Protein AF-A0A8X6G7E6-F1 (afdb_monomer_lite)

Secondary structure (DSSP, 8-state):
-HHHHHHHHHHHHHHHHHHHHTTTSS---------------PPP------S------HHHHHHHHHHHHHHHHSPPTTTSS-HHHHHHSS----HHHHHHHHHTTSS----S----HHHHHHHHHHHHHHHHHHHHHHHHHHHHHHHHHHHHH-------TT-EEEEEEE-SSSTT-EEEEEEEEEEEEEETTEEEEE-TTS-EEEEEGGGEEE-----S--PPPPTT---S-S--PPPP-----------

Organism: Trichonephila clavata (NCBI:txid2740835)

Foldseek 3Di:
DVVVVVVVVVVVVVVVVVVVVVVVVPPDDDDDDDDDDDDPDDDPDDDDDDPDDPPPDPVNVVVVVVVVVVQQQDQDQQQSDGVVCLVFLDHDDDPVNVVVCVVVVVDDDCPDDDDDPVVVVVNRVVSNVVSVVSRVVSNVVVVVVVVVVVVVPDFDDDDDFFFFKWFWDAPDPDPVRIDTDDRWGFHADPDPQWTWIAGPVRDIDIDGVVRIDGDDDDDPDDDDDDPVDPPPPDDDDDPDPPPPPSPRPDD

Sequence (251 aa):
MLVCQTAYEALLESIQLCSVNARQVIDVGVEMDEVRDSTICEVPTREESSYSDIEVSTDAVNIDNEVRSNLSKIPHTLTGVSPYQLVYGRLPSGPMTMLKEFWKGEREIPTGAARSVEEYLKQLLKKLQDAHEIASENSAKNQERMTSHYNLRSRGKSFSIGDEVLILMPSSTHKLLNTWIGPAKVVNLTRPHSFLVQMEDGNTRELHVNKLRPYISRVDHVGIIFDQDTDFGELHYAPQIRKINLTLTSS

pLDDT: mean 72.6, std 22.14, range [24.25, 97.0]

Radius of gyration: 32.19 Å; chains: 1; bounding box: 90×50×87 Å

Structure (mmCIF, N/CA/C/O backbone):
data_AF-A0A8X6G7E6-F1
#
_entry.id   AF-A0A8X6G7E6-F1
#
loop_
_atom_site.group_PDB
_atom_site.id
_atom_site.type_symbol
_atom_site.label_atom_id
_atom_site.label_alt_id
_atom_site.label_comp_id
_atom_site.label_asym_id
_atom_site.label_entity_id
_atom_site.label_seq_id
_atom_site.pdbx_PDB_ins_code
_atom_site.Cartn_x
_atom_site.Cartn_y
_atom_site.Cartn_z
_atom_site.occupancy
_atom_site.B_iso_or_equiv
_atom_site.auth_seq_id
_atom_site.auth_comp_id
_atom_site.auth_asym_id
_atom_site.auth_atom_id
_atom_site.pdbx_PDB_model_num
ATOM 1 N N . MET A 1 1 ? 53.488 -12.492 -5.646 1.00 49.88 1 MET A N 1
ATOM 2 C CA . MET A 1 1 ? 52.499 -13.534 -5.289 1.00 49.88 1 MET A CA 1
ATOM 3 C C . MET A 1 1 ? 52.283 -13.668 -3.781 1.00 49.88 1 MET A C 1
ATOM 5 O O . MET A 1 1 ? 51.128 -13.720 -3.401 1.00 49.88 1 MET A O 1
ATOM 9 N N . LEU A 1 2 ? 53.311 -13.626 -2.916 1.00 47.31 2 LEU A N 1
ATOM 10 C CA . LEU A 1 2 ? 53.105 -13.760 -1.456 1.00 47.31 2 LEU A CA 1
ATOM 11 C C . LEU A 1 2 ? 52.347 -12.597 -0.774 1.00 47.31 2 LEU A C 1
ATOM 13 O O . LEU A 1 2 ? 51.670 -12.825 0.219 1.00 47.31 2 LEU A O 1
ATOM 17 N N . VAL A 1 3 ? 52.394 -11.373 -1.313 1.00 45.47 3 VAL A N 1
ATOM 18 C CA . VAL A 1 3 ? 51.748 -10.189 -0.693 1.00 45.47 3 VAL A CA 1
ATOM 19 C C . VAL A 1 3 ? 50.211 -10.216 -0.798 1.00 45.47 3 VAL A C 1
ATOM 21 O O . VAL A 1 3 ? 49.522 -9.619 0.019 1.00 45.47 3 VAL A O 1
ATOM 24 N N . CYS A 1 4 ? 49.648 -10.938 -1.775 1.00 45.84 4 CYS A N 1
ATOM 25 C CA . CYS A 1 4 ? 48.191 -11.093 -1.894 1.00 45.84 4 CYS A CA 1
ATOM 26 C C . CYS A 1 4 ? 47.628 -12.159 -0.949 1.00 45.84 4 CYS A C 1
ATOM 28 O O . CYS A 1 4 ? 46.447 -12.114 -0.622 1.00 45.84 4 CYS A O 1
ATOM 30 N N . GLN A 1 5 ? 48.456 -13.111 -0.520 1.00 49.44 5 GLN A N 1
ATOM 31 C CA . GLN A 1 5 ? 48.011 -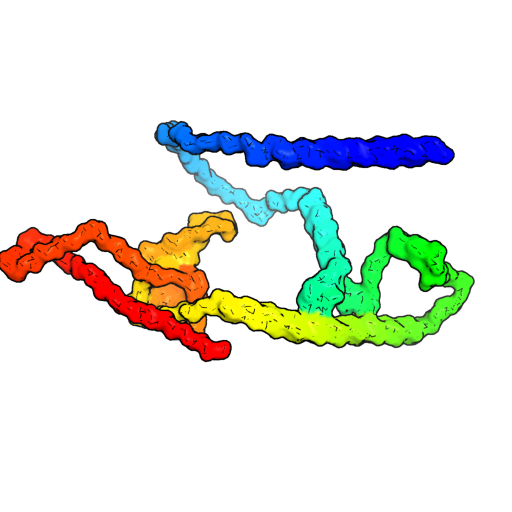14.232 0.303 1.00 49.44 5 GLN A CA 1
ATOM 32 C C . GLN A 1 5 ? 47.891 -13.812 1.774 1.00 49.44 5 GLN A C 1
ATOM 34 O O . GLN A 1 5 ? 46.874 -14.080 2.405 1.00 49.44 5 GLN A O 1
ATOM 39 N N . THR A 1 6 ? 48.836 -13.001 2.258 1.00 53.75 6 THR A N 1
ATOM 40 C CA . THR A 1 6 ? 48.782 -12.393 3.598 1.00 53.75 6 THR A CA 1
ATOM 41 C C . THR A 1 6 ? 47.620 -11.409 3.759 1.00 53.75 6 THR A C 1
ATOM 43 O O . THR A 1 6 ? 47.006 -11.344 4.821 1.00 53.75 6 THR A O 1
ATOM 46 N N . ALA A 1 7 ? 47.264 -10.673 2.700 1.00 53.09 7 ALA A N 1
ATOM 47 C CA . ALA A 1 7 ? 46.123 -9.756 2.719 1.00 53.09 7 ALA A CA 1
ATOM 48 C C . ALA A 1 7 ? 44.769 -10.487 2.797 1.00 53.09 7 ALA A C 1
ATOM 50 O O . ALA A 1 7 ? 43.830 -9.973 3.399 1.00 53.09 7 ALA A O 1
ATOM 51 N N . TYR A 1 8 ? 44.668 -11.683 2.209 1.00 65.81 8 TYR A N 1
ATOM 52 C CA . TYR A 1 8 ? 43.454 -12.500 2.253 1.00 65.81 8 TYR A CA 1
ATOM 53 C C . TYR A 1 8 ? 43.275 -13.193 3.614 1.00 65.81 8 TYR A C 1
ATOM 55 O O . TYR A 1 8 ? 42.166 -13.228 4.145 1.00 65.81 8 TYR A O 1
ATOM 63 N N . GLU A 1 9 ? 44.366 -13.671 4.217 1.00 63.84 9 GLU A N 1
ATOM 64 C CA . GLU A 1 9 ? 44.348 -14.294 5.549 1.00 63.84 9 GLU A CA 1
ATOM 65 C C . GLU A 1 9 ? 43.998 -13.282 6.656 1.00 63.84 9 GLU A C 1
ATOM 67 O O . GLU A 1 9 ? 43.144 -13.570 7.494 1.00 63.84 9 GLU A O 1
ATOM 72 N N . ALA A 1 10 ? 44.521 -12.050 6.589 1.00 58.75 10 ALA A N 1
ATOM 73 C CA . ALA A 1 10 ? 44.160 -10.977 7.525 1.00 58.75 10 ALA A CA 1
ATOM 74 C C . ALA A 1 10 ? 42.674 -10.564 7.430 1.00 58.75 10 ALA A C 1
ATOM 76 O O . ALA A 1 10 ? 42.041 -10.214 8.430 1.00 58.75 10 ALA A O 1
ATOM 77 N N . LEU A 1 11 ? 42.092 -10.631 6.228 1.00 61.31 11 LEU A N 1
ATOM 78 C CA . LEU A 1 11 ? 40.673 -10.347 6.004 1.00 61.31 11 LEU A CA 1
ATOM 79 C C . LEU A 1 11 ? 39.784 -11.437 6.621 1.00 61.31 11 LEU A C 1
ATOM 81 O O . LEU A 1 11 ? 38.768 -11.119 7.237 1.00 61.31 11 LEU A O 1
ATOM 85 N N . LEU A 1 12 ? 40.190 -12.706 6.533 1.00 65.31 12 LEU A N 1
ATOM 86 C CA . LEU A 1 12 ? 39.464 -13.829 7.131 1.00 65.31 12 LEU A CA 1
ATOM 87 C C . LEU A 1 12 ? 39.496 -13.816 8.668 1.00 65.31 12 LEU A C 1
ATOM 89 O O . LEU A 1 12 ? 38.455 -14.044 9.288 1.00 65.31 12 LEU A O 1
ATOM 93 N N . GLU A 1 13 ? 40.628 -13.467 9.285 1.00 58.31 13 GLU A N 1
ATOM 94 C CA . GLU A 1 13 ? 40.718 -13.339 10.749 1.00 58.31 13 GLU A CA 1
ATOM 95 C C . GLU A 1 13 ? 39.837 -12.195 11.283 1.00 58.31 13 GLU A C 1
ATOM 97 O O . GLU A 1 13 ? 39.142 -12.358 12.291 1.00 58.31 13 GLU A O 1
ATOM 102 N N . SER A 1 14 ? 39.764 -11.067 10.564 1.00 53.53 14 SER A N 1
ATOM 103 C CA . SER A 1 14 ? 38.904 -9.933 10.946 1.00 53.53 14 SER A CA 1
ATOM 104 C C . SER A 1 14 ? 37.404 -10.272 10.917 1.00 53.53 14 SER A C 1
ATOM 106 O O . SER A 1 14 ? 36.636 -9.816 11.769 1.00 53.53 14 SER A O 1
ATOM 108 N N . ILE A 1 15 ? 36.986 -11.138 9.986 1.00 56.62 15 ILE A N 1
ATOM 109 C CA . ILE A 1 15 ? 35.596 -11.592 9.853 1.00 56.62 15 ILE A CA 1
ATOM 110 C C . ILE A 1 15 ? 35.237 -12.579 10.976 1.00 56.62 15 ILE A C 1
ATOM 112 O O . ILE A 1 15 ? 34.128 -12.517 11.516 1.00 56.62 15 ILE A O 1
ATOM 116 N N . GLN A 1 16 ? 36.169 -13.443 11.396 1.00 50.41 16 GLN A N 1
ATOM 117 C CA . GLN A 1 16 ? 35.940 -14.350 12.526 1.00 50.41 16 GLN A CA 1
ATOM 118 C C . GLN A 1 16 ? 35.830 -13.606 13.865 1.00 50.41 16 GLN A C 1
ATOM 120 O O . GLN A 1 16 ? 34.902 -13.896 14.624 1.00 50.41 16 GLN A O 1
ATOM 125 N N . LEU A 1 17 ? 36.672 -12.597 14.128 1.00 50.16 17 LEU A N 1
ATOM 126 C CA . LEU A 1 17 ? 36.586 -11.770 15.345 1.00 50.16 17 LEU A CA 1
ATOM 127 C C . LEU A 1 17 ? 35.265 -10.987 15.450 1.00 50.16 17 LEU A C 1
ATOM 129 O O . LEU A 1 17 ? 34.693 -10.881 16.538 1.00 50.16 17 LEU A O 1
ATOM 133 N N . CYS A 1 18 ? 34.725 -10.504 14.326 1.00 42.72 18 CYS A N 1
ATOM 134 C CA . CYS A 1 18 ? 33.424 -9.826 14.300 1.00 42.72 18 CYS A CA 1
ATOM 135 C C . CYS A 1 18 ? 32.253 -10.764 14.656 1.00 42.72 18 CYS A C 1
ATOM 137 O O . CYS A 1 18 ? 31.289 -10.342 15.295 1.00 42.72 18 CYS A O 1
ATOM 139 N N . SER A 1 19 ? 32.342 -12.051 14.298 1.00 42.69 19 SER A N 1
ATOM 140 C CA . SER A 1 19 ? 31.283 -13.034 14.582 1.00 42.69 19 SER A CA 1
ATOM 141 C C . SER A 1 19 ? 31.226 -13.486 16.049 1.00 42.69 19 SER A C 1
ATOM 143 O O . SER A 1 19 ? 30.154 -13.844 16.540 1.00 42.69 19 SER A O 1
ATOM 145 N N . VAL A 1 20 ? 32.358 -13.441 16.764 1.00 47.88 20 VAL A N 1
ATOM 146 C CA . VAL A 1 20 ? 32.450 -13.845 18.177 1.00 47.88 20 VAL A CA 1
ATOM 147 C C . VAL A 1 20 ? 31.916 -12.742 19.099 1.00 47.88 20 VAL A C 1
ATOM 149 O O . VAL A 1 20 ? 31.134 -13.037 20.001 1.00 47.88 20 VAL A O 1
ATOM 152 N N . ASN A 1 21 ? 32.220 -11.469 18.815 1.00 43.78 21 ASN A N 1
ATOM 153 C CA . ASN A 1 21 ? 31.727 -10.335 19.612 1.00 43.78 21 ASN A CA 1
ATOM 154 C C . ASN A 1 21 ? 30.211 -10.112 19.490 1.00 43.78 21 ASN A C 1
ATOM 156 O O . ASN A 1 21 ? 29.569 -9.714 20.460 1.00 43.78 21 ASN A O 1
ATOM 160 N N . ALA A 1 22 ? 29.604 -10.427 18.341 1.00 40.12 22 ALA A N 1
ATOM 161 C CA . ALA A 1 22 ? 28.152 -10.313 18.165 1.00 40.12 22 ALA A CA 1
ATOM 162 C C . ALA A 1 22 ? 27.355 -11.310 19.030 1.00 40.12 22 ALA A C 1
ATOM 164 O O . ALA A 1 22 ? 26.176 -11.092 19.304 1.00 40.12 22 ALA A O 1
ATOM 165 N N . ARG A 1 23 ? 27.992 -12.397 19.488 1.00 33.66 23 ARG A N 1
ATOM 166 C CA . ARG A 1 23 ? 27.358 -13.423 20.327 1.00 33.66 23 ARG A CA 1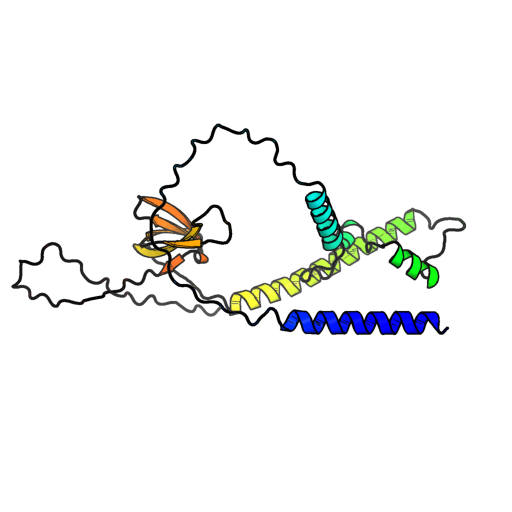
ATOM 167 C C . ARG A 1 23 ? 27.385 -13.093 21.821 1.00 33.66 23 ARG A C 1
ATOM 169 O O . ARG A 1 23 ? 26.616 -13.686 22.566 1.00 33.66 23 ARG A O 1
ATOM 176 N N . GLN A 1 24 ? 28.225 -12.150 22.250 1.00 36.62 24 GLN A N 1
ATOM 177 C CA . GLN A 1 24 ? 28.435 -11.821 23.665 1.00 36.62 24 GLN A CA 1
ATOM 178 C C . GLN A 1 24 ? 27.537 -10.675 24.172 1.00 36.62 24 GLN A C 1
ATOM 180 O O . GLN A 1 24 ? 27.409 -10.484 25.375 1.00 36.62 24 GLN A O 1
ATOM 185 N N . VAL A 1 25 ? 26.870 -9.942 23.272 1.00 36.06 25 VAL A N 1
ATOM 186 C CA . VAL A 1 25 ? 26.027 -8.772 23.611 1.00 36.06 25 VAL A CA 1
ATOM 187 C C . VAL A 1 25 ? 24.561 -9.151 23.893 1.00 36.06 25 VAL A C 1
ATOM 189 O O . VAL A 1 25 ? 23.772 -8.308 24.303 1.00 36.06 25 VAL A O 1
ATOM 192 N N . ILE A 1 26 ? 24.173 -10.419 23.719 1.00 34.28 26 ILE A N 1
ATOM 193 C CA . ILE A 1 26 ? 22.769 -10.853 23.859 1.00 34.28 26 ILE A CA 1
ATOM 194 C C . ILE A 1 26 ? 22.426 -11.337 25.288 1.00 34.28 26 ILE A C 1
ATOM 196 O O . ILE A 1 26 ? 21.253 -11.528 25.583 1.00 34.28 26 ILE A O 1
ATOM 200 N N . ASP A 1 27 ? 23.393 -11.456 26.207 1.00 30.73 27 ASP A N 1
ATOM 201 C CA . ASP A 1 27 ? 23.198 -12.200 27.471 1.00 30.73 27 ASP A CA 1
ATOM 202 C C . ASP A 1 27 ? 23.281 -11.375 28.774 1.00 30.73 27 ASP A C 1
ATOM 204 O O . ASP A 1 27 ? 23.618 -11.903 29.831 1.00 30.73 27 ASP A O 1
ATOM 208 N N . VAL A 1 28 ? 22.944 -10.080 28.747 1.00 33.09 28 VAL A N 1
ATOM 209 C CA . VAL A 1 28 ? 22.791 -9.287 29.985 1.00 33.09 28 VAL A CA 1
ATOM 210 C C . VAL A 1 28 ? 21.356 -8.781 30.104 1.00 33.09 28 VAL A C 1
ATOM 212 O O . VAL A 1 28 ? 21.016 -7.682 29.672 1.00 33.09 28 VAL A O 1
ATOM 215 N N . GLY A 1 29 ? 20.502 -9.622 30.689 1.00 36.00 29 GLY A N 1
ATOM 216 C CA . GLY A 1 29 ? 19.254 -9.188 31.305 1.00 36.00 29 GLY A CA 1
ATOM 217 C C . GLY A 1 29 ? 19.543 -8.525 32.652 1.00 36.00 29 GLY A C 1
ATOM 218 O O . GLY A 1 29 ? 20.274 -9.087 33.464 1.00 36.00 29 GLY A O 1
ATOM 219 N N . VAL A 1 30 ? 18.965 -7.345 32.889 1.00 31.48 30 VAL A N 1
ATOM 220 C CA . VAL A 1 30 ? 18.867 -6.746 34.226 1.00 31.48 30 VAL A CA 1
ATOM 221 C C . VAL A 1 30 ? 17.440 -6.242 34.436 1.00 31.48 30 VAL A C 1
ATOM 223 O O . VAL A 1 30 ? 16.952 -5.369 33.719 1.00 31.48 30 VAL A O 1
ATOM 226 N N . GLU A 1 31 ? 16.801 -6.913 35.393 1.00 26.97 31 GLU A N 1
ATOM 227 C CA . GLU A 1 31 ? 15.664 -6.563 36.247 1.00 26.97 31 GLU A CA 1
ATOM 228 C C . GLU A 1 31 ? 15.234 -5.087 36.294 1.00 26.97 31 GLU A C 1
ATOM 230 O O . GLU A 1 31 ? 16.025 -4.179 36.549 1.00 26.97 31 GLU A O 1
ATOM 235 N N . MET A 1 32 ? 13.922 -4.887 36.129 1.00 31.91 32 MET A N 1
ATOM 236 C CA . MET A 1 32 ? 13.190 -3.755 36.689 1.00 31.91 32 MET A CA 1
ATOM 237 C C . MET A 1 32 ? 13.021 -3.978 38.191 1.00 31.91 32 MET A C 1
ATOM 239 O O . MET A 1 32 ? 12.469 -5.009 38.552 1.00 31.91 32 MET A O 1
ATOM 243 N N . ASP A 1 33 ? 13.391 -3.001 39.017 1.00 24.25 33 ASP A N 1
ATOM 244 C CA . ASP A 1 33 ? 12.618 -2.630 40.207 1.00 24.25 33 ASP A CA 1
ATOM 245 C C . ASP A 1 33 ? 13.029 -1.244 40.742 1.00 24.25 33 ASP A C 1
ATOM 247 O O . ASP A 1 33 ? 14.180 -0.831 40.636 1.00 24.25 33 ASP A O 1
ATOM 251 N N . GLU A 1 34 ? 12.026 -0.544 41.284 1.00 29.06 34 GLU A N 1
ATOM 252 C CA . GLU A 1 34 ? 12.082 0.645 42.153 1.00 29.06 34 GLU A CA 1
ATOM 253 C C . GLU A 1 34 ? 12.831 1.907 41.684 1.00 29.06 34 GLU A C 1
ATOM 255 O O . GLU A 1 34 ? 14.030 2.026 41.873 1.00 29.06 34 GLU A O 1
ATOM 260 N N . VAL A 1 35 ? 12.078 2.951 41.294 1.00 30.00 35 VAL A N 1
ATOM 261 C CA . VAL A 1 35 ? 12.070 4.232 42.039 1.00 30.00 35 VAL A CA 1
ATOM 262 C C . VAL A 1 35 ? 10.687 4.873 41.895 1.00 30.00 35 VAL A C 1
ATOM 264 O O . VAL A 1 35 ? 10.302 5.379 40.839 1.00 30.00 35 VAL A O 1
ATOM 267 N N . ARG A 1 36 ? 9.931 4.849 42.993 1.00 31.20 36 ARG A N 1
ATOM 268 C CA . ARG A 1 36 ? 8.812 5.754 43.243 1.00 31.20 36 ARG A CA 1
ATOM 269 C C . ARG A 1 36 ? 9.371 7.057 43.819 1.00 31.20 36 ARG A C 1
ATOM 271 O O . ARG A 1 36 ? 10.168 7.030 44.747 1.00 31.20 36 ARG A O 1
ATOM 278 N N . ASP A 1 37 ? 8.788 8.139 43.324 1.00 27.33 37 ASP A N 1
ATOM 279 C CA . ASP A 1 37 ? 8.522 9.403 44.007 1.00 27.33 37 ASP A CA 1
ATOM 280 C C . ASP A 1 37 ? 9.516 10.574 43.893 1.00 27.33 37 ASP A C 1
ATOM 282 O O . ASP A 1 37 ? 10.728 10.465 44.052 1.00 27.33 37 ASP A O 1
ATOM 286 N N . SER A 1 38 ? 8.898 11.746 43.721 1.00 31.41 38 SER A N 1
ATOM 287 C CA . SER A 1 38 ? 9.414 13.097 43.951 1.00 31.41 38 SER A CA 1
ATOM 288 C C . SER A 1 38 ? 10.497 13.659 43.017 1.00 31.41 38 SER A C 1
ATOM 290 O O . SER A 1 38 ? 11.661 13.759 43.372 1.00 31.41 38 SER A O 1
ATOM 292 N N . THR A 1 39 ? 10.088 14.233 41.882 1.00 31.30 39 THR A N 1
ATOM 293 C CA . THR A 1 39 ? 10.409 15.649 41.603 1.00 31.30 39 THR A CA 1
ATOM 294 C C . THR A 1 39 ? 9.375 16.218 40.633 1.00 31.30 39 THR A C 1
ATOM 296 O O . THR A 1 39 ? 9.233 15.764 39.500 1.00 31.30 39 THR A O 1
ATOM 299 N N . ILE A 1 40 ? 8.625 17.208 41.107 1.00 34.91 40 ILE A N 1
ATOM 300 C CA . ILE A 1 40 ? 7.816 18.103 40.282 1.00 34.91 40 ILE A CA 1
ATOM 301 C C . ILE A 1 40 ? 8.793 18.844 39.365 1.00 34.91 40 ILE A C 1
ATOM 303 O O . ILE A 1 40 ? 9.544 19.697 39.829 1.00 34.91 40 ILE A O 1
ATOM 307 N N . CYS A 1 41 ? 8.818 18.494 38.081 1.00 25.39 41 CYS A N 1
ATOM 308 C CA . CYS A 1 41 ? 9.486 19.304 37.070 1.00 25.39 41 CYS A CA 1
ATOM 309 C C . CYS A 1 41 ? 8.440 20.240 36.471 1.00 25.39 41 CYS A C 1
ATOM 311 O O . CYS A 1 41 ? 7.564 19.817 35.714 1.00 25.39 41 CYS A O 1
ATOM 313 N N . GLU A 1 42 ? 8.516 21.503 36.874 1.00 26.75 42 GLU A N 1
ATOM 314 C CA . GLU A 1 42 ? 7.761 22.607 36.297 1.00 26.75 42 GLU A CA 1
ATOM 315 C C . GLU A 1 42 ? 7.918 22.614 34.770 1.00 26.75 42 GLU A C 1
ATOM 317 O O . GLU A 1 42 ? 9.019 22.493 34.231 1.00 26.75 42 GLU A O 1
ATOM 322 N N . VAL A 1 43 ? 6.791 22.725 34.068 1.00 28.73 43 VAL A N 1
ATOM 323 C CA . VAL A 1 43 ? 6.746 22.856 32.611 1.00 28.73 43 VAL A CA 1
ATOM 324 C C . VAL A 1 43 ? 7.200 24.277 32.265 1.00 28.73 43 VAL A C 1
ATOM 326 O O . VAL A 1 43 ? 6.497 25.219 32.637 1.00 28.73 43 VAL A O 1
ATOM 329 N N . PRO A 1 44 ? 8.325 24.487 31.556 1.00 28.23 44 PRO A N 1
ATOM 330 C CA . PRO A 1 44 ? 8.667 25.821 31.097 1.00 28.23 44 PRO A CA 1
ATOM 331 C C . PRO A 1 44 ? 7.661 26.228 30.018 1.00 28.23 44 PRO A C 1
ATOM 333 O O . PRO A 1 44 ? 7.459 25.522 29.025 1.00 28.23 44 PRO A O 1
ATOM 336 N N . THR A 1 45 ? 6.996 27.362 30.231 1.00 30.09 45 THR A N 1
ATOM 337 C CA . THR A 1 45 ? 6.106 27.986 29.251 1.00 30.09 45 THR A CA 1
ATOM 338 C C . THR A 1 45 ? 6.891 28.267 27.977 1.00 30.09 45 THR A C 1
ATOM 340 O O . THR A 1 45 ? 7.831 29.058 27.971 1.00 30.09 45 THR A O 1
ATOM 343 N N . ARG A 1 46 ? 6.517 27.560 26.909 1.00 33.62 46 ARG A N 1
ATOM 344 C CA . ARG A 1 46 ? 7.143 27.622 25.591 1.00 33.62 46 ARG A CA 1
ATOM 345 C C . ARG A 1 46 ? 6.836 28.973 24.949 1.00 33.62 46 ARG A C 1
ATOM 347 O O . ARG A 1 46 ? 5.714 29.196 24.505 1.00 33.62 46 ARG A O 1
ATOM 354 N N . GLU A 1 47 ? 7.845 29.838 24.881 1.00 31.91 47 GLU A N 1
ATOM 355 C CA . GLU A 1 47 ? 7.892 30.901 23.879 1.00 31.91 47 GLU A CA 1
ATOM 356 C C . GLU A 1 47 ? 7.736 30.274 22.486 1.00 31.91 47 GLU A C 1
ATOM 358 O O . GLU A 1 47 ? 8.301 29.215 22.182 1.00 31.91 47 GLU A O 1
ATOM 363 N N . GLU A 1 48 ? 6.907 30.905 21.660 1.00 35.66 48 GLU A N 1
ATOM 364 C CA . GLU A 1 48 ? 6.624 30.525 20.281 1.00 35.66 48 GLU A CA 1
ATOM 365 C C . GLU A 1 48 ? 7.905 30.581 19.434 1.00 35.66 48 GLU A C 1
ATOM 367 O O . GLU A 1 48 ? 8.219 31.578 18.792 1.00 35.66 48 GLU A O 1
ATOM 372 N N . SER A 1 49 ? 8.664 29.486 19.417 1.00 31.14 49 SER A N 1
ATOM 373 C CA . SER A 1 49 ? 9.697 29.265 18.409 1.00 31.14 49 SER A CA 1
ATOM 374 C C . SER A 1 49 ? 9.013 28.862 17.103 1.00 31.14 49 SER A C 1
ATOM 376 O O . SER A 1 49 ? 8.371 27.810 17.000 1.00 31.14 49 SER A O 1
ATOM 378 N N . SER A 1 50 ? 9.108 29.775 16.140 1.00 30.05 50 SER A N 1
ATOM 379 C CA . SER A 1 50 ? 8.631 29.680 14.769 1.00 30.05 50 SER A CA 1
ATOM 380 C C . SER A 1 50 ? 9.072 28.391 14.079 1.00 30.05 50 SER A C 1
ATOM 382 O O . SER A 1 50 ? 10.197 27.931 14.225 1.00 30.05 50 SER A O 1
ATOM 384 N N . TYR A 1 51 ? 8.165 27.851 13.271 1.00 36.56 51 TYR A N 1
ATOM 385 C CA . TYR A 1 51 ? 8.277 26.651 12.435 1.00 36.56 51 TYR A CA 1
ATOM 386 C C . TYR A 1 51 ? 9.258 26.801 11.244 1.00 36.56 51 TYR A C 1
ATOM 388 O O . TYR A 1 51 ? 9.014 26.321 10.141 1.00 36.56 51 TYR A O 1
ATOM 396 N N . SER A 1 52 ? 10.378 27.482 11.434 1.00 33.16 52 SER A N 1
ATOM 397 C CA . SER A 1 52 ? 11.484 27.532 10.482 1.00 33.16 52 SER A CA 1
ATOM 398 C C . SER A 1 52 ? 12.739 27.119 11.231 1.00 33.16 52 SER A C 1
ATOM 400 O O . SER A 1 52 ? 12.927 27.545 12.361 1.00 33.16 52 SER A O 1
ATOM 402 N N . ASP A 1 53 ? 13.569 26.296 10.598 1.00 34.00 53 ASP A N 1
ATOM 403 C CA . ASP A 1 53 ? 14.886 25.862 11.088 1.00 34.00 53 ASP A CA 1
ATOM 404 C C . ASP A 1 53 ? 14.881 24.533 11.863 1.00 34.00 53 ASP A C 1
ATOM 406 O O . ASP A 1 53 ? 15.483 24.368 12.920 1.00 34.00 53 ASP A O 1
ATOM 410 N N . ILE A 1 54 ? 14.269 23.510 11.257 1.00 41.94 54 ILE A N 1
ATOM 411 C CA . ILE A 1 54 ? 14.878 22.176 11.316 1.00 41.94 54 ILE A CA 1
ATOM 412 C C . ILE A 1 54 ? 15.967 22.1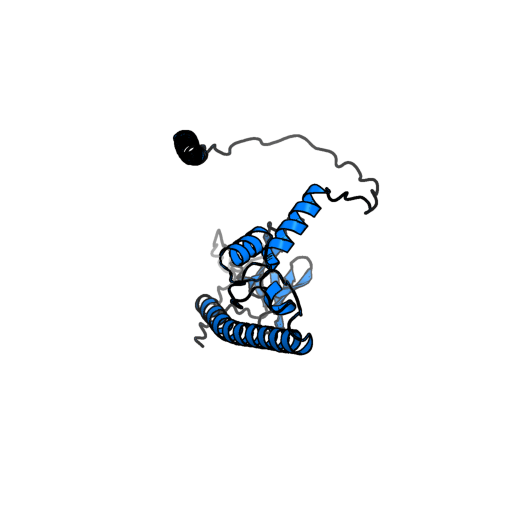84 10.242 1.00 41.94 54 ILE A C 1
ATOM 414 O O . ILE A 1 54 ? 15.686 21.933 9.068 1.00 41.94 54 ILE A O 1
ATOM 418 N N . GLU A 1 55 ? 17.203 22.508 10.621 1.00 41.59 55 GLU A N 1
ATOM 419 C CA . GLU A 1 55 ? 18.369 22.198 9.794 1.00 41.59 55 GLU A CA 1
ATOM 420 C C . GLU A 1 55 ? 18.452 20.670 9.676 1.00 41.59 55 GLU A C 1
ATOM 422 O O . GLU A 1 55 ? 18.984 19.973 10.541 1.00 41.59 55 GLU A O 1
ATOM 427 N N . VAL A 1 56 ? 17.838 20.118 8.626 1.00 48.84 56 VAL A N 1
ATOM 428 C CA . VAL A 1 56 ? 18.012 18.711 8.266 1.00 48.84 56 VAL A CA 1
ATOM 429 C C . VAL A 1 56 ? 19.493 18.551 7.954 1.00 48.84 56 VAL A C 1
ATOM 431 O O . VAL A 1 56 ? 19.976 19.125 6.977 1.00 48.84 56 VAL A O 1
ATOM 434 N N . SER A 1 57 ? 20.220 17.832 8.814 1.00 47.59 57 SER A N 1
ATOM 435 C CA . SER A 1 57 ? 21.663 17.670 8.661 1.00 47.59 57 SER A CA 1
ATOM 436 C C . SER A 1 57 ? 21.981 17.206 7.239 1.00 47.59 57 SER A C 1
ATOM 438 O O . SER A 1 57 ? 21.304 16.340 6.674 1.00 47.59 57 SER A O 1
ATOM 440 N N . THR A 1 58 ? 23.012 17.790 6.633 1.00 58.72 58 THR A N 1
ATOM 441 C CA . THR A 1 58 ? 23.474 17.416 5.287 1.00 58.72 58 THR A CA 1
ATOM 442 C C . THR A 1 58 ? 23.779 15.920 5.179 1.00 58.72 58 THR A C 1
ATOM 444 O O . THR A 1 58 ? 23.651 15.334 4.106 1.00 58.72 58 THR A O 1
ATOM 447 N N . ASP A 1 59 ? 24.108 15.290 6.306 1.00 52.47 59 ASP A N 1
ATOM 448 C CA . ASP A 1 59 ? 24.340 13.854 6.429 1.00 52.47 59 ASP A CA 1
ATOM 449 C C . ASP A 1 59 ? 23.042 13.042 6.315 1.00 52.47 59 ASP A C 1
ATOM 451 O O . ASP A 1 59 ? 23.019 12.038 5.606 1.00 52.47 59 ASP A O 1
ATOM 455 N N . ALA A 1 60 ? 21.938 13.495 6.920 1.00 53.16 60 ALA A N 1
ATOM 456 C CA . ALA A 1 60 ? 20.629 12.858 6.765 1.00 53.16 60 ALA A CA 1
ATOM 457 C C . ALA A 1 60 ? 20.115 12.969 5.320 1.00 53.16 60 ALA A C 1
ATOM 459 O O . ALA A 1 60 ? 19.660 11.979 4.750 1.00 53.16 60 ALA A O 1
ATOM 460 N N . VAL A 1 61 ? 20.289 14.134 4.681 1.00 61.25 61 VAL A N 1
ATOM 461 C CA . VAL A 1 61 ? 19.949 14.325 3.258 1.00 61.25 61 VAL A CA 1
ATOM 462 C C . VAL A 1 61 ? 20.788 13.411 2.355 1.00 61.25 61 VAL A C 1
ATOM 464 O O . VAL A 1 61 ? 20.276 12.859 1.379 1.00 61.25 61 VAL A O 1
ATOM 467 N N . ASN A 1 62 ? 22.071 13.212 2.669 1.00 61.34 62 ASN A N 1
ATOM 468 C CA . ASN A 1 62 ? 22.938 12.300 1.921 1.00 61.34 62 ASN A CA 1
ATOM 469 C C . ASN A 1 62 ? 22.523 10.832 2.080 1.00 61.34 62 ASN A C 1
ATOM 471 O O . ASN A 1 62 ? 22.464 10.119 1.076 1.00 61.34 62 ASN A O 1
ATOM 475 N N . ILE A 1 63 ? 22.171 10.399 3.295 1.00 65.50 63 ILE A N 1
ATOM 476 C CA . ILE A 1 63 ? 21.662 9.044 3.549 1.00 65.50 63 ILE A CA 1
ATOM 477 C C . ILE A 1 63 ? 20.348 8.824 2.789 1.00 65.50 63 ILE A C 1
ATOM 479 O O . ILE A 1 63 ? 20.201 7.818 2.095 1.00 65.50 63 ILE A O 1
ATOM 483 N N . ASP A 1 64 ? 19.419 9.780 2.836 1.00 69.12 64 ASP A N 1
ATOM 484 C CA . ASP A 1 64 ? 18.136 9.680 2.132 1.00 69.12 64 ASP A CA 1
ATOM 485 C C . ASP A 1 64 ? 18.316 9.605 0.608 1.00 69.12 64 ASP A C 1
ATOM 487 O O . ASP A 1 64 ? 17.662 8.804 -0.073 1.00 69.12 64 ASP A O 1
ATOM 491 N N . ASN A 1 65 ? 19.245 10.390 0.055 1.00 70.06 65 ASN A N 1
ATOM 492 C CA . ASN A 1 65 ? 19.582 10.361 -1.368 1.00 70.06 65 ASN A CA 1
ATOM 493 C C . ASN A 1 65 ? 20.222 9.031 -1.788 1.00 70.06 65 ASN A C 1
ATOM 495 O O . ASN A 1 65 ? 19.889 8.492 -2.850 1.00 70.06 65 ASN A O 1
ATOM 499 N N . GLU A 1 66 ? 21.109 8.475 -0.963 1.00 75.06 66 GLU A N 1
ATOM 500 C CA . GLU A 1 66 ? 21.729 7.173 -1.203 1.00 75.06 66 GLU A CA 1
ATOM 501 C C . GLU A 1 66 ? 20.697 6.038 -1.139 1.00 75.06 66 GLU A C 1
ATOM 503 O O . GLU A 1 66 ? 20.603 5.225 -2.065 1.00 75.06 66 GLU A O 1
ATOM 508 N N . VAL A 1 67 ? 19.862 6.018 -0.098 1.00 78.94 67 VAL A N 1
ATOM 509 C CA . VAL A 1 67 ? 18.788 5.031 0.079 1.00 78.94 67 VAL A CA 1
ATOM 510 C C . VAL A 1 67 ? 17.812 5.086 -1.093 1.00 78.94 67 VAL A C 1
ATOM 512 O O . VAL A 1 67 ? 17.500 4.051 -1.688 1.00 78.94 67 VAL A O 1
ATOM 515 N N . ARG A 1 68 ? 17.378 6.285 -1.498 1.00 74.12 68 ARG A N 1
ATOM 516 C CA . ARG A 1 68 ? 16.498 6.478 -2.660 1.00 74.12 68 ARG A CA 1
ATOM 517 C C . ARG A 1 68 ? 17.155 6.000 -3.956 1.00 74.12 68 ARG A C 1
ATOM 519 O O . ARG A 1 68 ? 16.509 5.320 -4.759 1.00 74.12 68 ARG A O 1
ATOM 526 N N . SER A 1 69 ? 18.428 6.339 -4.164 1.00 76.19 69 SER A N 1
ATOM 527 C CA . SER A 1 69 ? 19.205 5.887 -5.323 1.00 76.19 69 SER A CA 1
ATOM 528 C C . SER A 1 69 ? 19.246 4.366 -5.378 1.00 76.19 69 SER A C 1
ATOM 530 O O . SER A 1 69 ? 18.953 3.797 -6.426 1.00 76.19 69 SER A O 1
ATOM 532 N N . ASN A 1 70 ? 19.513 3.695 -4.260 1.00 80.31 70 ASN A N 1
ATOM 533 C CA . ASN A 1 70 ? 19.583 2.239 -4.196 1.00 80.31 70 ASN A CA 1
ATOM 534 C C . ASN A 1 70 ? 18.214 1.571 -4.382 1.00 80.31 70 ASN A C 1
ATOM 536 O O . ASN A 1 70 ? 18.101 0.642 -5.183 1.00 80.31 70 ASN A O 1
ATOM 540 N N . LEU A 1 71 ? 17.158 2.090 -3.749 1.00 84.31 71 LEU A N 1
ATOM 541 C CA . LEU A 1 71 ? 15.800 1.551 -3.871 1.00 84.31 71 LEU A CA 1
ATOM 542 C C . LEU A 1 71 ? 15.302 1.549 -5.324 1.00 84.31 71 LEU A C 1
ATOM 544 O O . LEU A 1 71 ? 14.624 0.617 -5.748 1.00 84.31 71 LEU A O 1
ATOM 548 N N . SER A 1 72 ? 15.688 2.550 -6.120 1.00 84.81 72 SER A N 1
ATOM 549 C CA . SER A 1 72 ? 15.295 2.631 -7.533 1.00 84.81 72 SER A CA 1
ATOM 550 C C . SER A 1 72 ? 15.897 1.528 -8.417 1.00 84.81 72 SER A C 1
ATOM 552 O O . SER A 1 72 ? 15.340 1.217 -9.473 1.00 84.81 7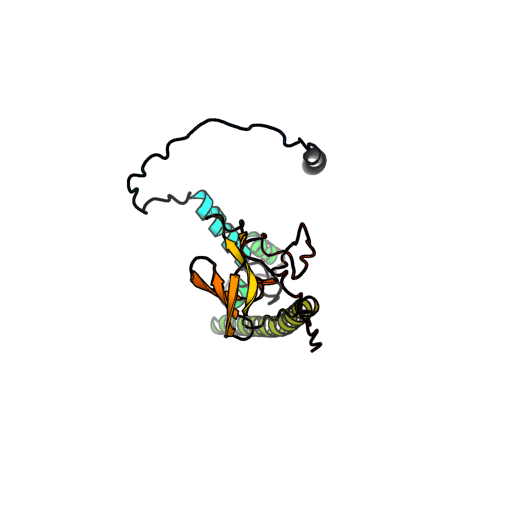2 SER A O 1
ATOM 554 N N . LYS A 1 73 ? 17.024 0.935 -8.002 1.00 85.94 73 LYS A N 1
ATOM 555 C CA . LYS A 1 73 ? 17.793 -0.046 -8.789 1.00 85.94 73 LYS A CA 1
ATOM 556 C C . LYS A 1 73 ? 17.374 -1.484 -8.502 1.00 85.94 73 LYS A C 1
ATOM 558 O O . LYS A 1 73 ? 17.587 -2.355 -9.343 1.00 85.94 73 LYS A O 1
ATOM 563 N N . ILE A 1 74 ? 16.802 -1.731 -7.328 1.00 88.88 74 ILE A N 1
ATOM 564 C CA . ILE A 1 74 ? 16.451 -3.069 -6.851 1.00 88.88 74 ILE A CA 1
ATOM 565 C C . ILE A 1 74 ? 15.101 -3.484 -7.464 1.00 88.88 74 ILE A C 1
ATOM 567 O O . ILE A 1 74 ? 14.159 -2.686 -7.455 1.00 88.88 74 ILE A O 1
ATOM 571 N N . PRO A 1 75 ? 14.972 -4.704 -8.021 1.00 90.69 75 PRO A N 1
ATOM 572 C CA . PRO A 1 75 ? 13.685 -5.202 -8.489 1.00 90.69 75 PRO A CA 1
ATOM 573 C C . PRO A 1 75 ? 12.725 -5.388 -7.312 1.00 90.69 75 PRO A C 1
ATOM 575 O O . PRO A 1 75 ? 13.079 -5.981 -6.293 1.00 90.69 75 PRO A O 1
ATOM 578 N N . HIS A 1 76 ? 11.498 -4.889 -7.454 1.00 91.06 76 HIS A N 1
ATOM 579 C CA . HIS A 1 76 ? 10.474 -5.063 -6.428 1.00 91.06 76 HIS A CA 1
ATOM 580 C C . HIS A 1 76 ? 9.843 -6.457 -6.538 1.00 91.06 76 HIS A C 1
ATOM 582 O O . HIS A 1 76 ? 9.625 -6.960 -7.636 1.00 91.06 76 HIS A O 1
ATOM 588 N N . THR A 1 77 ? 9.507 -7.083 -5.410 1.00 90.62 77 THR A N 1
ATOM 589 C CA . THR A 1 77 ? 8.979 -8.460 -5.368 1.00 90.62 77 THR A CA 1
ATOM 590 C C . THR A 1 77 ? 7.664 -8.630 -6.131 1.00 90.62 77 THR A C 1
ATOM 592 O O . THR A 1 77 ? 7.460 -9.662 -6.761 1.00 90.62 77 THR A O 1
ATOM 595 N N . LEU A 1 78 ? 6.792 -7.614 -6.121 1.00 93.12 78 LEU A N 1
ATOM 596 C CA . LEU A 1 78 ? 5.513 -7.632 -6.846 1.00 93.12 78 LEU A CA 1
ATOM 597 C C . LEU A 1 78 ? 5.707 -7.591 -8.369 1.00 93.12 78 LEU A C 1
ATOM 599 O O . LEU A 1 78 ? 5.095 -8.384 -9.077 1.00 93.12 78 LEU A O 1
ATOM 603 N N . THR A 1 79 ? 6.549 -6.682 -8.865 1.00 92.06 79 THR A N 1
ATOM 604 C CA . THR A 1 79 ? 6.708 -6.412 -10.304 1.00 92.06 79 THR A CA 1
ATOM 605 C C . THR A 1 79 ? 7.795 -7.276 -10.945 1.00 92.06 79 THR A C 1
ATOM 607 O O . THR A 1 79 ? 7.761 -7.520 -12.147 1.00 92.06 79 THR A O 1
ATOM 610 N N . GLY A 1 80 ? 8.791 -7.722 -10.176 1.00 92.25 80 GLY A N 1
ATOM 611 C CA . GLY A 1 80 ? 9.986 -8.411 -10.673 1.00 92.25 80 GLY A CA 1
ATOM 612 C C . GLY A 1 80 ? 10.949 -7.516 -11.467 1.00 92.25 80 GLY A C 1
ATOM 613 O O . GLY A 1 80 ? 11.979 -7.992 -11.934 1.00 92.25 80 GLY A O 1
ATOM 614 N N . VAL A 1 81 ? 10.639 -6.224 -11.607 1.00 92.50 81 VAL A N 1
ATOM 615 C CA . VAL A 1 81 ? 11.395 -5.238 -12.396 1.00 92.50 81 VAL A CA 1
ATOM 616 C C . VAL A 1 81 ? 11.715 -4.037 -11.509 1.00 92.50 81 VAL A C 1
ATOM 618 O O . VAL A 1 81 ? 10.919 -3.674 -10.636 1.00 92.50 81 VAL A O 1
ATOM 621 N N . SER A 1 82 ? 12.887 -3.424 -11.696 1.00 92.75 82 SER A N 1
ATOM 622 C CA . SER A 1 82 ? 13.264 -2.233 -10.931 1.00 92.75 82 SER A CA 1
ATOM 623 C C . SER A 1 82 ? 12.502 -0.992 -11.416 1.00 92.75 82 SER A C 1
ATOM 625 O O . SER A 1 82 ? 12.271 -0.845 -12.622 1.00 92.75 82 SER A O 1
ATOM 627 N N . PRO A 1 83 ? 12.138 -0.056 -10.518 1.00 93.19 83 PRO A N 1
ATOM 628 C CA . PRO A 1 83 ? 11.509 1.204 -10.915 1.00 93.19 83 PRO A CA 1
ATOM 629 C C . PRO A 1 83 ? 12.322 1.971 -11.966 1.00 93.19 83 PRO A C 1
ATOM 631 O O . PRO A 1 83 ? 11.758 2.529 -12.904 1.00 93.19 83 PRO A O 1
ATOM 634 N N . TYR A 1 84 ? 13.655 1.951 -11.860 1.00 91.69 84 TYR A N 1
ATOM 635 C CA . TYR A 1 84 ? 14.539 2.583 -12.839 1.00 91.69 84 TYR A CA 1
ATOM 636 C C . TYR A 1 84 ? 14.387 1.973 -14.240 1.00 91.69 84 TYR A C 1
ATOM 638 O O . TYR A 1 84 ? 14.334 2.698 -15.232 1.00 91.69 84 TYR A O 1
ATOM 646 N N . GLN A 1 85 ? 14.281 0.646 -14.335 1.00 92.06 85 GLN A N 1
ATOM 647 C CA . GLN A 1 85 ? 14.110 -0.038 -15.614 1.00 92.06 85 GLN A CA 1
ATOM 648 C C . GLN A 1 85 ? 12.740 0.236 -16.243 1.00 92.06 85 GLN A C 1
ATOM 650 O O . GLN A 1 85 ? 12.664 0.343 -17.463 1.00 92.06 85 GLN A O 1
ATOM 655 N N . LEU A 1 86 ? 11.688 0.414 -15.440 1.00 93.19 86 LEU A N 1
ATOM 656 C CA . LEU A 1 86 ? 10.366 0.803 -15.944 1.00 93.19 86 LEU A CA 1
ATOM 657 C C . LEU A 1 86 ? 10.360 2.214 -16.545 1.00 93.19 86 LEU A C 1
ATOM 659 O O . LEU A 1 86 ? 9.701 2.446 -17.549 1.00 93.19 86 LEU A O 1
ATOM 663 N N . VAL A 1 87 ? 11.115 3.150 -15.964 1.00 93.25 87 VAL A N 1
ATOM 664 C CA . VAL A 1 87 ? 11.170 4.539 -16.452 1.00 93.25 87 VAL A CA 1
ATOM 665 C C . VAL A 1 87 ? 12.118 4.692 -17.643 1.00 93.25 87 VAL A C 1
ATOM 667 O O . VAL A 1 87 ? 11.811 5.406 -18.594 1.00 93.25 87 VAL A O 1
ATOM 670 N N . TYR A 1 88 ? 13.284 4.043 -17.600 1.00 91.00 88 TYR A N 1
ATOM 671 C CA . TYR A 1 88 ? 14.364 4.278 -18.567 1.00 91.00 88 TYR A CA 1
ATOM 672 C C . TYR A 1 88 ? 14.617 3.116 -19.533 1.00 91.00 88 TYR A C 1
ATOM 674 O O . TYR A 1 88 ? 15.513 3.220 -20.368 1.00 91.00 88 TYR A O 1
ATOM 682 N N . GLY A 1 89 ? 13.909 1.989 -19.408 1.00 88.62 89 GLY A N 1
ATOM 683 C CA . GLY A 1 89 ? 14.054 0.823 -20.292 1.00 88.62 89 GLY A CA 1
ATOM 684 C C . GLY A 1 89 ? 15.423 0.139 -2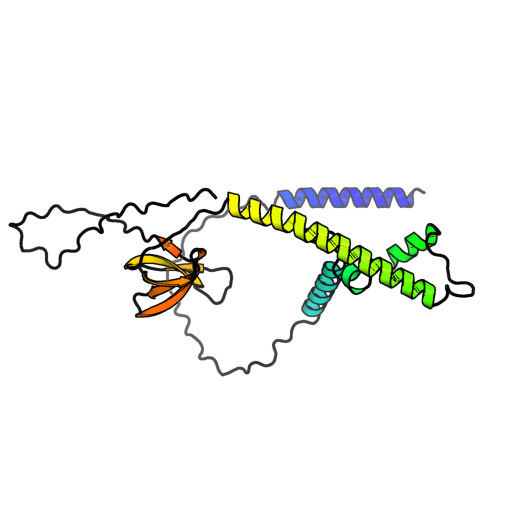0.211 1.00 88.62 89 GLY A C 1
ATOM 685 O O . GLY A 1 89 ? 15.781 -0.668 -21.068 1.00 88.62 89 GLY A O 1
ATOM 686 N N . ARG A 1 90 ? 16.235 0.484 -19.208 1.00 86.94 90 ARG A N 1
ATOM 687 C CA . ARG A 1 90 ? 17.599 -0.016 -19.024 1.00 86.94 90 ARG A CA 1
ATOM 688 C C . ARG A 1 90 ? 17.892 -0.208 -17.550 1.00 86.94 90 ARG A C 1
ATOM 690 O O . ARG A 1 90 ? 17.354 0.507 -16.711 1.00 86.94 90 ARG A O 1
ATOM 697 N N . LEU A 1 91 ? 18.786 -1.138 -17.244 1.00 84.56 91 LEU A N 1
ATOM 698 C CA . LEU A 1 91 ? 19.295 -1.282 -15.890 1.00 84.56 91 LEU A CA 1
ATOM 699 C C . LEU A 1 91 ? 20.279 -0.142 -15.580 1.00 84.56 91 LEU A C 1
ATOM 701 O O . LEU A 1 91 ? 21.032 0.282 -16.463 1.00 84.56 91 LEU A O 1
ATOM 705 N N . PRO A 1 92 ? 20.277 0.371 -14.343 1.00 80.44 92 PRO A N 1
ATOM 706 C CA . PRO A 1 92 ? 21.220 1.391 -13.920 1.00 80.44 92 PRO A CA 1
ATOM 707 C C . PRO A 1 92 ? 22.622 0.773 -13.864 1.00 80.44 92 PRO A C 1
ATOM 709 O O . PRO A 1 92 ? 22.934 -0.006 -12.966 1.00 80.44 92 PRO A O 1
ATOM 712 N N . SER A 1 93 ? 23.472 1.098 -14.838 1.00 79.25 93 SER A N 1
ATOM 713 C CA . SER A 1 93 ? 24.874 0.675 -14.827 1.00 79.25 93 SER A CA 1
ATOM 714 C C . SER A 1 93 ? 25.689 1.592 -13.924 1.00 79.25 93 SER A C 1
ATOM 716 O O . SER A 1 93 ? 25.780 2.793 -14.170 1.00 79.25 93 SER A O 1
ATOM 718 N N . GLY A 1 94 ? 26.314 1.015 -12.900 1.00 82.25 94 GLY A N 1
ATOM 719 C CA . GLY A 1 94 ? 27.395 1.683 -12.185 1.00 82.25 94 GLY A CA 1
ATOM 720 C C . GLY A 1 94 ? 28.701 1.648 -12.991 1.00 82.25 94 GLY A C 1
ATOM 721 O O . GLY A 1 94 ? 28.813 0.869 -13.943 1.00 82.25 94 GLY A O 1
ATOM 722 N N . PRO A 1 95 ? 29.723 2.421 -12.587 1.00 83.19 95 PRO A N 1
ATOM 723 C CA . PRO A 1 95 ? 31.030 2.419 -13.250 1.00 83.19 95 PRO A CA 1
ATOM 724 C C . PRO A 1 95 ? 31.658 1.016 -13.296 1.00 83.19 95 PRO A C 1
ATOM 726 O O . PRO A 1 95 ? 32.202 0.612 -14.319 1.00 83.19 95 PRO A O 1
ATOM 729 N N . MET A 1 96 ? 31.494 0.224 -12.230 1.00 85.44 96 MET A N 1
ATOM 730 C CA . MET A 1 96 ? 31.975 -1.162 -12.168 1.00 85.44 96 MET A CA 1
ATOM 731 C C . MET A 1 96 ? 31.242 -2.086 -13.154 1.00 85.44 96 MET A C 1
ATOM 733 O O . MET A 1 96 ? 31.852 -2.954 -13.774 1.00 85.44 96 MET A O 1
ATOM 737 N N . THR A 1 97 ? 29.929 -1.898 -13.321 1.00 84.00 97 THR A N 1
ATOM 738 C CA . THR A 1 97 ? 29.122 -2.665 -14.281 1.00 84.00 97 THR A CA 1
ATOM 739 C C . THR A 1 97 ? 29.561 -2.360 -15.707 1.00 84.00 97 THR A C 1
ATOM 741 O O . THR A 1 97 ? 29.787 -3.288 -16.475 1.00 84.00 97 THR A O 1
ATOM 744 N N . MET A 1 98 ? 29.772 -1.076 -16.019 1.00 82.00 98 MET A N 1
ATOM 745 C CA . MET A 1 98 ? 30.269 -0.642 -17.326 1.00 82.00 98 MET A CA 1
ATOM 746 C C . MET A 1 98 ? 31.651 -1.217 -17.630 1.00 82.00 98 MET A C 1
ATOM 748 O O . MET A 1 98 ? 31.878 -1.706 -18.733 1.00 82.00 98 MET A O 1
ATOM 752 N N . LEU A 1 99 ? 32.561 -1.195 -16.651 1.00 85.81 99 LEU A N 1
ATOM 753 C CA . LEU A 1 99 ? 33.904 -1.752 -16.802 1.00 85.81 99 LEU A CA 1
ATOM 754 C C . LEU A 1 99 ? 33.865 -3.268 -17.035 1.00 85.81 99 LEU A C 1
ATOM 756 O O . LEU A 1 99 ? 34.572 -3.780 -17.898 1.00 85.81 99 LEU A O 1
ATOM 760 N N . LYS A 1 100 ? 32.989 -3.980 -16.316 1.00 86.81 100 LYS A N 1
ATOM 761 C CA . LYS A 1 100 ? 32.759 -5.417 -16.511 1.00 86.81 100 LYS A CA 1
ATOM 762 C C . LYS A 1 100 ? 32.250 -5.726 -17.920 1.00 86.81 100 LYS A C 1
ATOM 764 O O . LYS A 1 100 ? 32.756 -6.651 -18.545 1.00 86.81 100 LYS A O 1
ATOM 769 N N . GLU A 1 101 ? 31.259 -4.988 -18.410 1.00 84.75 101 GLU A N 1
ATOM 770 C CA . GLU A 1 101 ? 30.717 -5.172 -19.766 1.00 84.75 101 GLU A CA 1
ATOM 771 C C . GLU A 1 101 ? 31.764 -4.845 -20.838 1.00 84.75 101 GLU A C 1
ATOM 773 O O . GLU A 1 101 ? 31.843 -5.534 -21.853 1.00 84.75 101 GLU A O 1
ATOM 778 N N . PHE A 1 102 ? 32.604 -3.838 -20.587 1.00 84.00 102 PHE A N 1
ATOM 779 C CA . PHE A 1 102 ? 33.711 -3.477 -21.464 1.00 84.00 102 PHE A CA 1
ATOM 780 C C . PHE A 1 102 ? 34.779 -4.579 -21.533 1.00 84.00 102 PHE A C 1
ATOM 782 O O . PHE A 1 102 ? 35.133 -5.026 -22.620 1.00 84.00 102 PHE A O 1
ATOM 789 N N . TRP A 1 103 ? 35.245 -5.090 -20.389 1.00 87.44 103 TRP A N 1
ATOM 790 C CA . TRP A 1 103 ? 36.233 -6.180 -20.348 1.00 87.44 103 TRP A CA 1
ATOM 791 C C . TRP A 1 103 ? 35.718 -7.498 -20.921 1.00 87.44 103 TRP A C 1
ATOM 793 O O . TRP A 1 103 ? 36.502 -8.296 -21.425 1.00 87.44 103 TRP A O 1
ATOM 803 N N . LYS A 1 104 ? 34.406 -7.726 -20.866 1.00 86.19 104 LYS A N 1
ATOM 804 C CA . LYS A 1 104 ? 33.762 -8.878 -21.501 1.00 86.19 104 LYS A CA 1
ATOM 805 C C . LYS A 1 104 ? 33.541 -8.715 -23.007 1.00 86.19 104 LYS A C 1
ATOM 807 O O . LYS A 1 104 ? 33.114 -9.672 -23.643 1.00 86.19 104 LYS A O 1
ATOM 812 N N . GLY A 1 105 ? 33.774 -7.526 -23.566 1.00 79.62 105 GLY A N 1
ATOM 813 C CA . GLY A 1 105 ? 33.459 -7.221 -24.963 1.00 79.62 105 GLY A CA 1
ATOM 814 C C . GLY A 1 105 ? 31.956 -7.131 -25.261 1.00 79.62 105 GLY A C 1
ATOM 815 O O . GLY A 1 105 ? 31.567 -7.113 -26.420 1.00 79.62 105 GLY A O 1
ATOM 816 N N . GLU A 1 106 ? 31.097 -7.060 -24.237 1.00 76.00 106 GLU A N 1
ATOM 817 C CA . GLU A 1 106 ? 29.642 -6.879 -24.396 1.00 76.00 106 GLU A CA 1
ATOM 818 C C . GLU A 1 106 ? 29.295 -5.429 -24.791 1.00 76.00 106 GLU A C 1
ATOM 820 O O . GLU A 1 106 ? 28.227 -5.161 -25.347 1.00 76.00 106 GLU A O 1
ATOM 825 N N . ARG A 1 107 ? 30.203 -4.482 -24.516 1.00 67.88 107 ARG A N 1
ATOM 826 C CA . ARG A 1 107 ? 30.136 -3.090 -24.978 1.00 67.88 107 ARG A CA 1
ATOM 827 C C . ARG A 1 107 ? 31.419 -2.707 -25.699 1.00 67.88 107 ARG A C 1
ATOM 829 O O . ARG A 1 107 ? 32.489 -2.700 -25.097 1.00 67.88 107 ARG A O 1
ATOM 836 N N . GLU A 1 108 ? 31.290 -2.304 -26.955 1.00 63.28 108 GLU A N 1
ATOM 837 C CA . GLU A 1 108 ? 32.384 -1.701 -27.716 1.00 63.28 108 GLU A CA 1
ATOM 838 C C . GLU A 1 108 ? 32.520 -0.210 -27.365 1.00 63.28 108 GLU A C 1
ATOM 840 O O . GLU A 1 108 ? 31.519 0.494 -27.189 1.00 63.28 108 GLU A O 1
ATOM 845 N N . ILE A 1 109 ? 33.759 0.291 -27.273 1.00 62.50 109 ILE A N 1
ATOM 846 C CA . ILE A 1 109 ? 34.008 1.740 -27.260 1.00 62.50 109 ILE A CA 1
ATOM 847 C C . ILE A 1 109 ? 33.585 2.264 -28.637 1.00 62.50 109 ILE A C 1
ATOM 849 O O . ILE A 1 109 ? 34.097 1.762 -29.642 1.00 62.50 109 ILE A O 1
ATOM 853 N N . PRO A 1 110 ? 32.676 3.250 -28.726 1.00 60.66 110 PRO A N 1
ATOM 854 C CA . PRO A 1 110 ? 32.211 3.746 -30.013 1.00 60.66 110 PRO A CA 1
ATOM 855 C C . PRO A 1 110 ? 33.376 4.429 -30.737 1.00 60.66 110 PRO A C 1
ATOM 857 O O . PRO A 1 110 ? 33.706 5.575 -30.451 1.00 60.66 110 PRO A O 1
ATOM 860 N N . THR A 1 111 ? 34.017 3.708 -31.659 1.00 57.06 111 THR A N 1
ATOM 861 C CA . THR A 1 111 ? 35.210 4.186 -32.384 1.00 57.06 111 THR A CA 1
ATOM 862 C C . THR A 1 111 ? 34.847 4.787 -33.756 1.00 57.06 111 THR A C 1
ATOM 864 O O . THR A 1 111 ? 35.693 5.344 -34.443 1.00 57.06 111 THR A O 1
ATOM 867 N N . GLY A 1 112 ? 33.570 4.772 -34.148 1.00 54.47 112 GLY A N 1
ATOM 868 C CA . GLY A 1 112 ? 33.075 5.458 -35.345 1.00 54.47 112 GLY A CA 1
ATOM 869 C C . GLY A 1 112 ? 31.664 5.004 -35.714 1.00 54.47 112 GLY A C 1
ATOM 870 O O . GLY A 1 112 ? 31.389 3.812 -35.677 1.00 54.47 112 GLY A O 1
ATOM 871 N N . ALA A 1 113 ? 30.777 5.961 -36.016 1.00 56.34 113 ALA A N 1
ATOM 872 C CA . ALA A 1 113 ? 29.385 5.776 -36.462 1.00 56.34 113 ALA A CA 1
ATOM 873 C C . ALA A 1 113 ? 28.602 4.706 -35.669 1.00 56.34 113 ALA A C 1
ATOM 875 O O . ALA A 1 113 ? 28.328 3.605 -36.131 1.00 56.34 113 ALA A O 1
ATOM 876 N N . ALA A 1 114 ? 28.324 4.968 -34.391 1.00 58.62 114 ALA A N 1
ATOM 877 C CA . ALA A 1 114 ? 26.985 5.389 -33.968 1.00 58.62 114 ALA A CA 1
ATOM 878 C C . ALA A 1 114 ? 25.881 4.616 -34.707 1.00 58.62 114 ALA A C 1
ATOM 880 O O . ALA A 1 114 ? 25.534 4.961 -35.837 1.00 58.62 114 ALA A O 1
ATOM 881 N N . ARG A 1 115 ? 25.301 3.595 -34.053 1.00 62.50 115 ARG A N 1
ATOM 882 C CA . ARG A 1 115 ? 23.998 3.047 -34.466 1.00 62.50 115 ARG A CA 1
ATOM 883 C C . ARG A 1 115 ? 23.091 4.208 -34.863 1.00 62.50 115 ARG A C 1
ATOM 885 O O . ARG A 1 115 ? 23.091 5.230 -34.169 1.00 62.50 115 ARG A O 1
ATOM 892 N N . SER A 1 116 ? 22.342 4.057 -35.955 1.00 84.19 116 SER A N 1
ATOM 893 C CA . SER A 1 116 ? 21.388 5.092 -36.351 1.00 84.19 116 SER A CA 1
ATOM 894 C C . SER A 1 116 ? 20.515 5.438 -35.140 1.00 84.19 116 SER A C 1
ATOM 896 O O . SER A 1 116 ? 20.069 4.549 -34.407 1.00 84.19 116 SER A O 1
ATOM 898 N N . VAL A 1 117 ? 20.328 6.732 -34.874 1.00 85.62 117 VAL A N 1
ATOM 899 C CA . VAL A 1 117 ? 19.571 7.200 -33.698 1.00 85.62 117 VAL A CA 1
ATOM 900 C C . VAL A 1 117 ? 18.186 6.545 -33.664 1.00 85.62 117 VAL A C 1
ATOM 902 O O . VAL A 1 117 ? 17.699 6.156 -32.604 1.00 85.62 117 VAL A O 1
ATOM 905 N N . GLU A 1 118 ? 17.597 6.332 -34.840 1.00 88.88 118 GLU A N 1
ATOM 906 C CA . GLU A 1 118 ? 16.332 5.625 -35.026 1.00 88.88 118 GLU A CA 1
ATOM 907 C C . GLU A 1 118 ? 16.357 4.182 -34.513 1.00 88.88 118 GLU A C 1
ATOM 909 O O . GLU A 1 118 ? 15.419 3.748 -33.846 1.00 88.88 118 GLU A O 1
ATOM 914 N N . GLU A 1 119 ? 17.415 3.423 -34.800 1.00 89.06 119 GLU A N 1
ATOM 915 C CA . GLU A 1 119 ? 17.545 2.042 -34.340 1.00 89.06 119 GLU A CA 1
ATOM 916 C C . GLU A 1 119 ? 17.685 1.974 -32.815 1.00 89.06 119 GLU A C 1
ATOM 918 O O . GLU A 1 119 ? 17.042 1.142 -32.171 1.00 89.06 119 GLU A O 1
ATOM 923 N N . TYR A 1 120 ? 18.459 2.887 -32.219 1.00 87.50 120 TYR A N 1
ATOM 924 C CA . TYR A 1 120 ? 18.565 2.991 -30.763 1.00 87.50 120 TYR A CA 1
ATOM 925 C C . TYR A 1 120 ? 17.208 3.295 -30.117 1.00 87.50 120 TYR A C 1
ATOM 927 O O . TYR A 1 120 ? 16.820 2.623 -29.160 1.00 87.50 120 TYR A O 1
ATOM 935 N N . LEU A 1 121 ? 16.463 4.267 -30.653 1.00 91.25 121 LEU A N 1
ATOM 936 C CA . LEU A 1 121 ? 15.141 4.628 -30.137 1.00 91.25 121 LEU A CA 1
ATOM 937 C C . LEU A 1 121 ? 14.146 3.470 -30.267 1.00 91.25 121 LEU A C 1
ATOM 939 O O . LEU A 1 121 ? 13.435 3.177 -29.309 1.00 91.25 121 LEU A O 1
ATOM 943 N N . LYS A 1 122 ? 14.136 2.756 -31.400 1.00 93.75 122 LYS A N 1
ATOM 944 C CA . LYS A 1 122 ? 13.303 1.554 -31.586 1.00 93.75 122 LYS A CA 1
ATOM 945 C C . LYS A 1 122 ? 13.641 0.469 -30.560 1.00 93.75 122 LYS A C 1
ATOM 947 O O . LYS A 1 122 ? 12.737 -0.102 -29.954 1.00 93.75 122 LYS A O 1
ATOM 952 N N . GLN A 1 123 ? 14.929 0.211 -30.322 1.00 91.44 123 GLN A N 1
ATOM 953 C CA . GLN A 1 123 ? 15.372 -0.749 -29.304 1.00 91.44 123 GLN A CA 1
ATOM 954 C C . GLN A 1 123 ? 14.976 -0.311 -27.888 1.00 91.44 123 GLN A C 1
ATOM 956 O O . GLN A 1 123 ? 14.578 -1.147 -27.080 1.00 91.44 123 GLN A O 1
ATOM 961 N N . LEU A 1 124 ? 15.072 0.983 -27.578 1.00 92.00 124 LEU A N 1
ATOM 962 C CA . LEU A 1 124 ? 14.685 1.530 -26.279 1.00 92.00 124 LEU A CA 1
ATOM 963 C C . LEU A 1 124 ? 13.177 1.403 -26.033 1.00 92.00 124 LEU A C 1
ATOM 965 O O . LEU A 1 124 ? 12.775 0.939 -24.968 1.00 92.00 124 LEU A O 1
ATOM 969 N N . LEU A 1 125 ? 12.355 1.763 -27.022 1.00 95.06 125 LEU A N 1
ATOM 970 C CA . LEU A 1 125 ? 10.899 1.622 -26.948 1.00 95.06 125 LEU A CA 1
ATOM 971 C C . LEU A 1 125 ? 10.491 0.166 -26.740 1.00 95.06 125 LEU A C 1
ATOM 973 O O . LEU A 1 125 ? 9.667 -0.112 -25.873 1.00 95.06 125 LEU A O 1
ATOM 977 N N . LYS A 1 126 ? 11.122 -0.762 -27.469 1.00 95.62 126 LYS A N 1
ATOM 978 C CA . LYS A 1 126 ? 10.889 -2.195 -27.284 1.00 95.62 126 LYS A CA 1
ATOM 979 C C . LYS A 1 126 ? 11.199 -2.634 -25.851 1.00 95.62 126 LYS A C 1
ATOM 981 O O . LYS A 1 126 ? 10.361 -3.245 -25.208 1.00 95.62 126 LYS A O 1
ATOM 986 N N . LYS A 1 127 ? 12.355 -2.245 -25.302 1.00 94.44 127 LYS A N 1
ATOM 987 C CA . LYS A 1 127 ? 12.724 -2.587 -23.916 1.00 94.44 127 LYS A CA 1
ATOM 988 C C . LYS A 1 127 ? 11.755 -2.027 -22.875 1.00 94.44 127 LYS A C 1
ATOM 990 O O . LYS A 1 127 ? 11.527 -2.675 -21.859 1.00 94.44 127 LYS A O 1
ATOM 995 N N . LEU A 1 128 ? 11.217 -0.828 -23.101 1.00 95.81 128 LEU A N 1
ATOM 996 C CA . LEU A 1 128 ? 10.190 -0.248 -22.233 1.00 95.81 128 LEU A CA 1
ATOM 997 C C . LEU A 1 128 ? 8.894 -1.059 -22.296 1.00 95.81 128 LEU A C 1
ATOM 999 O O . LEU A 1 128 ? 8.339 -1.385 -21.250 1.00 95.81 128 LEU A O 1
ATOM 1003 N N . GLN A 1 129 ? 8.443 -1.416 -23.501 1.00 96.50 129 GLN A N 1
ATOM 1004 C CA . GLN A 1 129 ? 7.259 -2.256 -23.698 1.00 96.50 129 GLN A CA 1
ATOM 1005 C C . GLN A 1 129 ? 7.427 -3.616 -23.015 1.00 96.50 129 GLN A C 1
ATOM 1007 O O . GLN A 1 129 ? 6.594 -3.972 -22.185 1.00 96.50 129 GLN A O 1
ATOM 1012 N N . ASP A 1 130 ? 8.549 -4.296 -23.261 1.00 95.44 130 ASP A N 1
ATOM 1013 C CA . ASP A 1 130 ? 8.873 -5.588 -22.651 1.00 95.44 130 ASP A CA 1
ATOM 1014 C C . ASP A 1 130 ? 8.884 -5.485 -21.109 1.00 95.44 130 ASP A C 1
ATOM 1016 O O . ASP A 1 130 ? 8.319 -6.322 -20.406 1.00 95.44 130 ASP A O 1
ATOM 1020 N N . ALA A 1 131 ? 9.494 -4.432 -20.548 1.00 95.25 131 ALA A N 1
ATOM 1021 C CA . ALA A 1 131 ? 9.540 -4.223 -19.099 1.00 95.25 131 ALA A CA 1
ATOM 1022 C C . ALA A 1 131 ? 8.146 -3.989 -18.493 1.00 95.25 131 ALA A C 1
ATOM 1024 O O . ALA A 1 131 ? 7.858 -4.493 -17.404 1.00 95.25 131 ALA A O 1
ATOM 1025 N N . HIS A 1 132 ? 7.284 -3.240 -19.185 1.00 95.62 132 HIS A N 1
ATOM 1026 C CA . HIS A 1 132 ? 5.906 -3.003 -18.762 1.00 95.62 132 HIS A CA 1
ATOM 1027 C C . HIS A 1 132 ? 5.049 -4.268 -18.832 1.00 95.62 132 HIS A C 1
ATOM 1029 O O . HIS A 1 132 ? 4.281 -4.518 -17.904 1.00 95.62 132 HIS A O 1
ATOM 1035 N N . GLU A 1 133 ? 5.198 -5.068 -19.887 1.00 96.75 133 GLU A N 1
ATOM 1036 C CA . GLU A 1 133 ? 4.493 -6.341 -20.050 1.00 96.75 133 GLU A CA 1
ATOM 1037 C C . GLU A 1 133 ? 4.863 -7.313 -18.923 1.00 96.75 133 GLU A C 1
ATOM 1039 O O . GLU A 1 133 ? 3.988 -7.762 -18.179 1.00 96.75 133 GLU A O 1
ATOM 1044 N N . ILE A 1 134 ? 6.165 -7.519 -18.691 1.00 95.81 134 ILE A N 1
ATOM 1045 C CA . ILE A 1 134 ? 6.670 -8.366 -17.599 1.00 95.81 134 ILE A CA 1
ATOM 1046 C C . ILE A 1 134 ? 6.148 -7.879 -16.242 1.00 95.81 134 ILE A C 1
ATOM 1048 O O . ILE A 1 134 ? 5.683 -8.675 -15.423 1.00 95.81 134 ILE A O 1
ATOM 1052 N N . ALA A 1 135 ? 6.211 -6.570 -15.983 1.00 96.69 135 ALA A N 1
ATOM 1053 C CA . ALA A 1 135 ? 5.745 -6.015 -14.719 1.00 96.69 135 ALA A CA 1
ATOM 1054 C C . ALA A 1 135 ? 4.232 -6.169 -14.535 1.00 96.69 135 ALA A C 1
ATOM 1056 O O . ALA A 1 135 ? 3.793 -6.434 -13.416 1.00 96.69 135 ALA A O 1
ATOM 1057 N N . SER A 1 136 ? 3.442 -6.028 -15.602 1.00 96.88 136 SER A N 1
ATOM 1058 C CA . SER A 1 136 ? 1.989 -6.208 -15.570 1.00 96.88 136 SER A CA 1
ATOM 1059 C C . SER A 1 136 ? 1.617 -7.655 -15.251 1.00 96.88 136 SER A C 1
ATOM 1061 O O . SER A 1 136 ? 0.867 -7.901 -14.304 1.00 96.88 136 SER A O 1
ATOM 1063 N N . GLU A 1 137 ? 2.217 -8.616 -15.958 1.00 97.00 137 GLU A N 1
ATOM 1064 C CA . GLU A 1 137 ? 1.977 -10.039 -15.721 1.00 97.00 137 GLU A CA 1
ATOM 1065 C C . GLU A 1 137 ? 2.361 -10.469 -14.305 1.00 97.00 137 GLU A C 1
ATOM 1067 O O . GLU A 1 137 ? 1.595 -11.157 -13.623 1.00 97.00 137 GLU A O 1
ATOM 1072 N N . ASN A 1 138 ? 3.554 -10.071 -13.856 1.00 96.88 138 ASN A N 1
ATOM 1073 C CA . ASN A 1 138 ? 4.038 -10.405 -12.523 1.00 96.88 138 ASN A CA 1
ATOM 1074 C C . ASN A 1 138 ? 3.162 -9.772 -11.447 1.00 96.88 138 ASN A C 1
ATOM 1076 O O . ASN A 1 138 ? 2.819 -10.444 -10.476 1.00 96.88 138 ASN A O 1
ATOM 1080 N N . SER A 1 139 ? 2.756 -8.513 -11.635 1.00 96.38 139 SER A N 1
ATOM 1081 C CA . SER A 1 139 ? 1.898 -7.821 -10.674 1.00 96.38 139 SER A CA 1
ATOM 1082 C C . SER A 1 139 ? 0.546 -8.506 -10.552 1.00 96.38 139 SER A C 1
ATOM 1084 O O . SER A 1 139 ? 0.113 -8.735 -9.431 1.00 96.38 139 SER A O 1
ATOM 1086 N N . ALA A 1 140 ? -0.082 -8.914 -11.659 1.00 96.75 140 ALA A N 1
ATOM 1087 C CA . ALA A 1 140 ? -1.353 -9.637 -11.620 1.00 96.75 140 ALA A CA 1
ATOM 1088 C C . ALA A 1 140 ? -1.228 -10.968 -10.856 1.00 96.75 140 ALA A C 1
ATOM 1090 O O . ALA A 1 140 ? -1.961 -11.209 -9.894 1.00 96.75 140 ALA A O 1
ATOM 1091 N N . LYS A 1 141 ? -0.233 -11.792 -11.219 1.00 96.50 141 LYS A N 1
ATOM 1092 C CA . LYS A 1 141 ? 0.026 -13.098 -10.583 1.00 96.50 141 LYS A CA 1
ATOM 1093 C C . LYS A 1 141 ? 0.349 -12.955 -9.092 1.00 96.50 141 LYS A C 1
ATOM 1095 O O . LYS A 1 141 ? -0.146 -13.715 -8.260 1.00 96.50 141 LYS A O 1
ATOM 1100 N N . ASN A 1 142 ? 1.195 -11.993 -8.733 1.00 96.19 142 ASN A N 1
ATOM 1101 C CA . ASN A 1 142 ? 1.621 -11.800 -7.350 1.00 96.19 142 ASN A CA 1
ATOM 1102 C C . ASN A 1 142 ? 0.543 -11.124 -6.501 1.00 96.19 142 ASN A C 1
ATOM 1104 O O . ASN A 1 142 ? 0.396 -11.481 -5.335 1.00 96.19 142 ASN A O 1
ATOM 1108 N N . GLN A 1 143 ? -0.241 -10.206 -7.067 1.00 95.75 143 GLN A N 1
ATOM 1109 C CA . GLN A 1 143 ? -1.362 -9.581 -6.371 1.00 95.75 143 GLN A CA 1
ATOM 1110 C C . GLN A 1 143 ? -2.417 -10.624 -5.992 1.00 95.75 143 GLN A C 1
ATOM 1112 O O . GLN A 1 143 ? -2.838 -10.650 -4.840 1.00 95.75 143 GLN A O 1
ATOM 1117 N N . GLU A 1 144 ? -2.769 -11.544 -6.893 1.00 96.00 144 GLU A N 1
ATOM 1118 C CA . GLU A 1 144 ? -3.687 -12.650 -6.589 1.00 96.00 144 GLU A CA 1
ATOM 1119 C C . GLU A 1 144 ? -3.160 -13.546 -5.451 1.00 96.00 144 GLU A C 1
ATOM 1121 O O . GLU A 1 144 ? -3.881 -13.866 -4.499 1.00 96.00 144 GLU A O 1
ATOM 1126 N N . ARG A 1 145 ? -1.870 -13.903 -5.490 1.00 94.69 145 ARG A N 1
ATOM 1127 C CA . ARG A 1 145 ? -1.211 -14.668 -4.415 1.00 94.69 145 ARG A CA 1
ATOM 1128 C C . ARG A 1 145 ? -1.219 -13.922 -3.082 1.00 94.69 145 ARG A C 1
ATOM 1130 O O . ARG A 1 145 ? -1.482 -14.519 -2.043 1.00 94.69 145 ARG A O 1
ATOM 1137 N N . MET A 1 146 ? -0.940 -12.622 -3.094 1.00 93.38 146 MET A N 1
ATOM 1138 C CA . MET A 1 146 ? -0.955 -11.799 -1.885 1.00 93.38 146 MET A CA 1
ATOM 1139 C C . MET A 1 146 ? -2.367 -11.677 -1.312 1.00 93.38 146 MET A C 1
ATOM 1141 O O . MET A 1 146 ? -2.543 -11.825 -0.105 1.00 93.38 146 MET A O 1
ATOM 1145 N N . THR A 1 147 ? -3.372 -11.460 -2.162 1.00 93.94 147 THR A N 1
ATOM 1146 C CA . THR A 1 147 ? -4.776 -11.374 -1.753 1.00 93.94 147 THR A CA 1
ATOM 1147 C C . THR A 1 147 ? -5.267 -12.696 -1.175 1.00 93.94 147 THR A C 1
ATOM 1149 O O . THR A 1 147 ? -5.828 -12.701 -0.083 1.00 93.94 147 THR A O 1
ATOM 1152 N N . SER A 1 148 ? -5.014 -13.825 -1.842 1.00 94.44 148 SER A N 1
ATOM 1153 C CA . SER A 1 148 ? -5.395 -15.150 -1.329 1.00 94.44 148 SER A CA 1
ATOM 1154 C C . SER A 1 148 ? -4.711 -15.471 0.003 1.00 94.44 148 SER A C 1
ATOM 1156 O O . SER A 1 148 ? -5.377 -15.894 0.948 1.00 94.44 148 SER A O 1
ATOM 1158 N N . HIS A 1 149 ? -3.409 -15.196 0.128 1.00 93.38 149 HIS A N 1
ATOM 1159 C CA . HIS A 1 149 ? -2.676 -15.409 1.377 1.00 93.38 149 HIS A CA 1
ATOM 1160 C C . HIS A 1 149 ? -3.178 -14.509 2.517 1.00 93.38 149 HIS A C 1
ATOM 1162 O O . HIS A 1 149 ? -3.323 -14.963 3.654 1.00 93.38 149 HIS A O 1
ATOM 1168 N N . TYR A 1 150 ? -3.478 -13.242 2.223 1.00 89.75 150 TYR A N 1
ATOM 1169 C CA . TYR A 1 150 ? -4.056 -12.316 3.194 1.00 89.75 150 TYR A CA 1
ATOM 1170 C C . TYR A 1 150 ? -5.442 -12.787 3.651 1.00 89.75 150 TYR A C 1
ATOM 1172 O O . TYR A 1 150 ? -5.701 -12.883 4.854 1.00 89.75 150 TYR A O 1
ATOM 1180 N N . ASN A 1 151 ? -6.307 -13.144 2.698 1.00 90.56 151 ASN A N 1
ATOM 1181 C CA . ASN A 1 151 ? -7.670 -13.590 2.965 1.00 90.56 151 ASN A CA 1
ATOM 1182 C C . ASN A 1 151 ? -7.701 -14.885 3.785 1.00 90.56 151 ASN A C 1
ATOM 1184 O O . ASN A 1 151 ? -8.502 -14.976 4.711 1.00 90.56 151 ASN A O 1
ATOM 1188 N N . LEU A 1 152 ? -6.781 -15.827 3.540 1.00 91.12 152 LEU A N 1
ATOM 1189 C CA . LEU A 1 152 ? -6.672 -17.085 4.291 1.00 91.12 152 LEU A CA 1
ATOM 1190 C C . LEU A 1 152 ? -6.536 -16.871 5.808 1.00 91.12 152 LEU A C 1
ATOM 1192 O O . LEU A 1 152 ? -7.083 -17.632 6.604 1.00 91.12 152 LEU A O 1
ATOM 1196 N N . ARG A 1 153 ? -5.787 -15.843 6.224 1.00 83.56 153 ARG A N 1
ATOM 1197 C CA . ARG A 1 153 ? -5.573 -15.523 7.645 1.00 83.56 153 ARG A CA 1
ATOM 1198 C C . ARG A 1 153 ? -6.587 -14.511 8.181 1.00 83.56 153 ARG A C 1
ATOM 1200 O O . ARG A 1 153 ? -6.692 -14.332 9.399 1.00 83.56 153 ARG A O 1
ATOM 1207 N N . SER A 1 154 ? -7.308 -13.832 7.294 1.00 84.06 154 SER A N 1
ATOM 1208 C CA . SER A 1 154 ? -8.316 -12.855 7.676 1.00 84.06 154 SER A CA 1
ATOM 1209 C C . SER A 1 154 ? -9.485 -13.543 8.385 1.00 84.06 154 SER A C 1
ATOM 1211 O O . SER A 1 154 ? -9.932 -14.622 8.006 1.00 84.06 154 SER A O 1
ATOM 1213 N N . ARG A 1 155 ? -9.969 -12.930 9.465 1.00 84.06 155 ARG A N 1
ATOM 1214 C CA . ARG A 1 155 ? -11.204 -13.346 10.134 1.00 84.06 155 ARG A CA 1
ATOM 1215 C C . ARG A 1 155 ? -12.205 -12.216 10.024 1.00 84.06 155 ARG A C 1
ATOM 1217 O O . ARG A 1 155 ? -11.880 -11.084 10.389 1.00 84.06 155 ARG A O 1
ATOM 1224 N N . GLY A 1 156 ? -13.406 -12.541 9.553 1.00 80.25 156 GLY A N 1
ATOM 1225 C CA . GLY A 1 156 ? -14.527 -11.614 9.550 1.00 80.25 156 GLY A CA 1
ATOM 1226 C C . GLY A 1 156 ? -14.789 -11.103 10.964 1.00 80.25 156 GLY A C 1
ATOM 1227 O O . GLY A 1 156 ? -14.911 -11.881 11.909 1.00 80.25 156 GLY A O 1
ATOM 1228 N N . LYS A 1 157 ? -14.832 -9.781 11.107 1.00 84.94 157 LYS A N 1
ATOM 1229 C CA . LYS A 1 157 ? -15.282 -9.099 12.317 1.00 84.94 157 LYS A CA 1
ATOM 1230 C C . LYS A 1 157 ? -16.514 -8.297 11.929 1.00 84.94 157 LYS A C 1
ATOM 1232 O O . LYS A 1 157 ? -16.447 -7.487 11.008 1.00 84.94 157 LYS A O 1
ATOM 1237 N N . SER A 1 158 ? -17.619 -8.530 12.613 1.00 85.50 158 SER A N 1
ATOM 1238 C CA . SER A 1 158 ? -18.870 -7.807 12.411 1.00 85.50 158 SER A CA 1
ATOM 1239 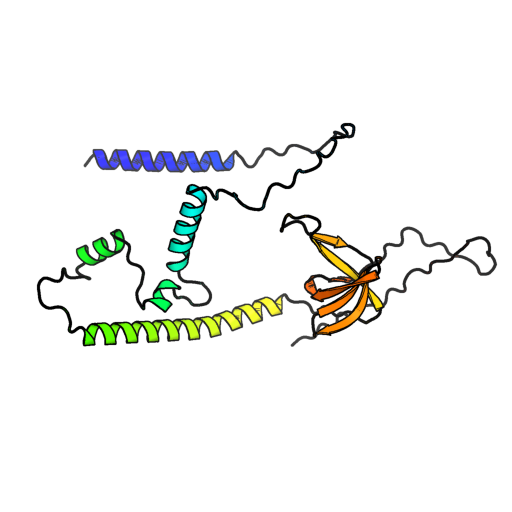C C . SER A 1 158 ? -19.402 -7.366 13.764 1.00 85.50 158 SER A C 1
ATOM 1241 O O . SER A 1 158 ? -19.361 -8.140 14.720 1.00 85.50 158 SER A O 1
ATOM 1243 N N . PHE A 1 159 ? -19.894 -6.134 13.823 1.00 87.88 159 PHE A N 1
ATOM 1244 C CA . PHE A 1 159 ? -20.506 -5.541 15.005 1.00 87.88 159 PHE A CA 1
ATOM 1245 C C . PHE A 1 159 ? -21.918 -5.087 14.650 1.00 87.88 159 PHE A C 1
ATOM 1247 O O . PHE A 1 159 ? -22.176 -4.692 13.510 1.00 87.88 159 PHE A O 1
ATOM 1254 N N . SER A 1 160 ? -22.822 -5.164 15.616 1.00 89.50 160 SER A N 1
ATOM 1255 C CA . SER A 1 160 ? -24.177 -4.641 15.507 1.00 89.50 160 SER A CA 1
ATOM 1256 C C . SER A 1 160 ? -24.280 -3.261 16.159 1.00 89.50 160 SER A C 1
ATOM 1258 O O . SER A 1 160 ? -23.438 -2.860 16.964 1.00 89.50 160 SER A O 1
ATOM 1260 N N . ILE A 1 161 ? -25.294 -2.493 15.759 1.00 90.69 161 ILE A N 1
ATOM 1261 C CA . ILE A 1 161 ? -25.558 -1.176 16.344 1.00 90.69 161 ILE A CA 1
ATOM 1262 C C . ILE A 1 161 ? -25.910 -1.366 17.824 1.00 90.69 161 ILE A C 1
ATOM 1264 O O . ILE A 1 161 ? -26.771 -2.178 18.160 1.00 90.69 161 ILE A O 1
ATOM 1268 N N . GLY A 1 162 ? -25.248 -0.607 18.694 1.00 89.62 162 GLY A N 1
ATOM 1269 C CA . GLY A 1 162 ? -25.381 -0.683 20.147 1.00 89.62 162 GLY A CA 1
ATOM 1270 C C . GLY A 1 162 ? -24.347 -1.568 20.844 1.00 89.62 162 GLY A C 1
ATOM 1271 O O . GLY A 1 162 ? -24.301 -1.545 22.071 1.00 89.62 162 GLY A O 1
ATOM 1272 N N . ASP A 1 163 ? -23.504 -2.304 20.110 1.00 89.81 163 ASP A N 1
ATOM 1273 C CA . ASP A 1 163 ? -22.450 -3.116 20.725 1.00 89.81 163 ASP A CA 1
ATOM 1274 C C . ASP A 1 163 ? -21.362 -2.240 21.364 1.00 89.81 163 ASP A C 1
ATOM 1276 O O . ASP A 1 163 ? -20.955 -1.208 20.814 1.00 89.81 163 ASP A O 1
ATOM 1280 N N . GLU A 1 164 ? -20.861 -2.688 22.516 1.00 91.00 164 GLU A N 1
ATOM 1281 C CA . GLU A 1 164 ? -19.728 -2.074 23.203 1.00 91.00 164 GLU A CA 1
ATOM 1282 C C . GLU A 1 164 ? -18.409 -2.623 22.653 1.00 91.00 164 GLU A C 1
ATOM 1284 O O . GLU A 1 164 ? -18.177 -3.834 22.553 1.00 91.00 164 GLU A O 1
ATOM 1289 N N . VAL A 1 165 ? -17.519 -1.712 22.277 1.00 92.38 165 VAL A N 1
ATOM 1290 C CA . VAL A 1 165 ? -16.250 -2.012 21.623 1.00 92.38 165 VAL A CA 1
ATOM 1291 C C . VAL A 1 165 ? -15.107 -1.211 22.236 1.00 92.38 165 VAL A C 1
ATOM 1293 O O . VAL A 1 165 ? -15.275 -0.101 22.736 1.00 92.38 165 VAL A O 1
ATOM 1296 N N . LEU A 1 166 ? -13.911 -1.785 22.166 1.00 92.94 166 LEU A N 1
ATOM 1297 C CA . LEU A 1 166 ? -12.646 -1.109 22.415 1.00 92.94 166 LEU A CA 1
ATOM 1298 C C . LEU A 1 166 ? -12.120 -0.511 21.110 1.00 92.94 166 LEU A C 1
ATOM 1300 O O . LEU A 1 166 ? -12.102 -1.178 20.072 1.00 92.94 166 LEU A O 1
ATOM 1304 N N . ILE A 1 167 ? -11.619 0.714 21.192 1.00 93.56 167 ILE A N 1
ATOM 1305 C CA . ILE A 1 167 ? -11.050 1.489 20.095 1.00 93.56 167 ILE A CA 1
ATOM 1306 C C . ILE A 1 167 ? -9.529 1.535 20.226 1.00 93.56 167 ILE A C 1
ATOM 1308 O O . ILE A 1 167 ? -8.997 1.843 21.287 1.00 93.56 167 ILE A O 1
ATOM 1312 N N . LEU A 1 168 ? -8.815 1.309 19.124 1.00 92.44 168 LEU A N 1
ATOM 1313 C CA . LEU A 1 168 ? -7.374 1.543 19.048 1.00 92.44 168 LEU A CA 1
ATOM 1314 C C . LEU A 1 168 ? -7.070 3.004 18.685 1.00 92.44 168 LEU A C 1
ATOM 1316 O O . LEU A 1 168 ? -7.326 3.423 17.550 1.00 92.44 168 LEU A O 1
ATOM 1320 N N . MET A 1 169 ? -6.473 3.755 19.614 1.00 89.44 169 MET A N 1
ATOM 1321 C CA . MET A 1 169 ? -6.034 5.141 19.397 1.00 89.44 169 MET A CA 1
ATOM 1322 C C . MET A 1 169 ? -4.534 5.314 19.649 1.00 89.44 169 MET A C 1
ATOM 1324 O O . MET A 1 169 ? -3.978 4.609 20.490 1.00 89.44 169 MET A O 1
ATOM 1328 N N . PRO A 1 170 ? -3.870 6.253 18.955 1.00 89.25 170 PRO A N 1
ATOM 1329 C CA . PRO A 1 170 ? -2.518 6.658 19.322 1.00 89.25 170 PRO A CA 1
ATOM 1330 C C . PRO A 1 170 ? -2.545 7.357 20.686 1.00 89.25 170 PRO A C 1
ATOM 1332 O O . PRO A 1 170 ? -3.377 8.236 20.907 1.00 89.25 170 PRO A O 1
ATOM 1335 N N . SER A 1 171 ? -1.661 6.960 21.602 1.00 82.94 171 SER A N 1
ATOM 1336 C CA . SER A 1 171 ? -1.570 7.559 22.944 1.00 82.94 171 SER A CA 1
ATOM 1337 C C . SER A 1 171 ? -0.603 8.741 23.013 1.00 82.94 171 SER A C 1
ATOM 1339 O O . SER A 1 171 ? -0.686 9.555 23.927 1.00 82.94 171 SER A O 1
ATOM 1341 N N . SER A 1 172 ? 0.320 8.838 22.054 1.00 81.62 172 SER A N 1
ATOM 1342 C CA . SER A 1 172 ? 1.402 9.821 22.019 1.00 81.62 172 SER A CA 1
ATOM 1343 C C . SER A 1 172 ? 1.677 10.272 20.582 1.00 81.62 172 SER A C 1
ATOM 1345 O O . SER A 1 172 ? 1.245 9.635 19.620 1.00 81.62 172 SER A O 1
ATOM 1347 N N . THR A 1 173 ? 2.459 11.345 20.430 1.00 77.94 173 THR A N 1
ATOM 1348 C CA . THR A 1 173 ? 3.044 11.787 19.153 1.00 77.94 173 THR A CA 1
ATOM 1349 C C . THR A 1 173 ? 3.892 10.687 18.502 1.00 77.94 173 THR A C 1
ATOM 1351 O O . THR A 1 173 ? 4.089 10.680 17.286 1.00 77.94 173 THR A O 1
ATOM 1354 N N . HIS A 1 174 ? 4.389 9.727 19.290 1.00 80.31 174 HIS A N 1
ATOM 1355 C CA . HIS A 1 174 ? 5.175 8.617 18.771 1.00 80.31 174 HIS A CA 1
ATOM 1356 C C . HIS A 1 174 ? 4.302 7.595 18.020 1.00 80.31 174 HIS A C 1
ATOM 1358 O O . HIS A 1 174 ? 3.480 6.893 18.606 1.00 80.31 174 HIS A O 1
ATOM 1364 N N . LYS A 1 175 ? 4.550 7.446 16.713 1.00 73.06 175 LYS A N 1
ATOM 1365 C CA . LYS A 1 175 ? 3.754 6.646 15.757 1.00 73.06 175 LYS A CA 1
ATOM 1366 C C . LYS A 1 175 ? 3.552 5.168 16.135 1.00 73.06 175 LYS A C 1
ATOM 1368 O O . LYS A 1 175 ? 2.634 4.530 15.623 1.00 73.06 175 LYS A O 1
ATOM 1373 N N . LEU A 1 176 ? 4.421 4.610 16.979 1.00 83.06 176 LEU A N 1
ATOM 1374 C CA . LEU A 1 176 ? 4.382 3.194 17.368 1.00 83.06 176 LEU A CA 1
ATOM 1375 C C . LEU A 1 176 ? 3.522 2.912 18.609 1.00 83.06 176 LEU A C 1
ATOM 1377 O O . LEU A 1 176 ? 3.206 1.752 18.865 1.00 83.06 176 LEU A O 1
ATOM 1381 N N . LEU A 1 177 ? 3.141 3.937 19.374 1.00 86.56 177 LEU A N 1
ATOM 1382 C CA . LEU A 1 177 ? 2.415 3.757 20.629 1.00 86.56 177 LEU A CA 1
ATOM 1383 C C . LEU A 1 177 ? 0.910 3.925 20.406 1.00 86.56 177 LEU A C 1
ATOM 1385 O O . LEU A 1 177 ? 0.400 5.039 20.291 1.00 86.56 177 LEU A O 1
ATOM 1389 N N . ASN A 1 178 ? 0.202 2.796 20.364 1.00 90.12 178 ASN A N 1
ATOM 1390 C CA . ASN A 1 178 ? -1.255 2.754 20.300 1.00 90.12 178 ASN A CA 1
ATOM 1391 C C . ASN A 1 178 ? -1.823 2.022 21.520 1.00 90.12 178 ASN A C 1
ATOM 1393 O O . ASN A 1 178 ? -1.347 0.942 21.873 1.00 90.12 178 ASN A O 1
ATOM 1397 N N . THR A 1 179 ? -2.891 2.569 22.095 1.00 91.38 179 THR A N 1
ATOM 1398 C CA . THR A 1 179 ? -3.586 2.023 23.264 1.00 91.38 179 THR A CA 1
ATOM 1399 C C . THR A 1 179 ? -5.027 1.663 22.905 1.00 91.38 179 THR A C 1
ATOM 1401 O O . THR A 1 179 ? -5.678 2.348 22.112 1.00 91.38 179 THR A O 1
ATOM 1404 N N . TRP A 1 180 ? -5.523 0.564 23.477 1.00 92.44 180 TRP A N 1
ATOM 1405 C CA . TRP A 1 180 ? -6.937 0.194 23.414 1.00 92.44 180 TRP A CA 1
ATOM 1406 C C . TRP A 1 180 ? -7.708 0.954 24.493 1.00 92.44 180 TRP A C 1
ATOM 1408 O O . TRP A 1 180 ? -7.373 0.845 25.668 1.00 92.44 180 TRP A O 1
ATOM 1418 N N . ILE A 1 181 ? -8.723 1.709 24.089 1.00 89.50 181 ILE A N 1
ATOM 1419 C CA . ILE A 1 181 ? -9.536 2.578 24.947 1.00 89.50 181 ILE A CA 1
ATOM 1420 C C . ILE A 1 181 ? -10.998 2.151 24.819 1.00 89.50 181 ILE A C 1
ATOM 1422 O O . ILE A 1 181 ? -11.453 1.830 23.722 1.00 89.50 181 ILE A O 1
ATOM 1426 N N . GLY A 1 182 ? -11.742 2.139 25.916 1.00 79.69 182 GLY A N 1
ATOM 1427 C CA . GLY A 1 182 ? -13.190 1.930 25.913 1.00 79.69 182 GLY A CA 1
ATOM 1428 C C . GLY A 1 182 ? -13.752 1.849 27.334 1.00 79.69 182 GLY A C 1
ATOM 1429 O O . GLY A 1 182 ? -12.968 2.010 28.272 1.00 79.69 182 GLY A O 1
ATOM 1430 N N . PRO A 1 183 ? -15.058 1.567 27.494 1.00 89.06 183 PRO A N 1
ATOM 1431 C CA . PRO A 1 183 ? -16.012 1.121 26.468 1.00 89.06 183 PRO A CA 1
ATOM 1432 C C . PRO A 1 183 ? -16.528 2.246 25.553 1.00 89.06 183 PRO A C 1
ATOM 1434 O O . PRO A 1 183 ? -16.750 3.374 25.968 1.00 89.06 183 PRO A O 1
ATOM 1437 N N . ALA A 1 184 ? -16.729 1.938 24.272 1.00 92.19 184 ALA A N 1
ATOM 1438 C CA . ALA A 1 184 ? -17.339 2.847 23.302 1.00 92.19 184 ALA A CA 1
ATOM 1439 C C . ALA A 1 184 ? -18.480 2.139 22.564 1.00 92.19 184 ALA A C 1
ATOM 1441 O O . ALA A 1 184 ? -18.419 0.928 22.358 1.00 92.19 184 ALA A O 1
ATOM 1442 N N . LYS A 1 185 ? -19.519 2.869 22.151 1.00 93.31 185 LYS A N 1
ATOM 1443 C CA . LYS A 1 185 ? -20.728 2.280 21.551 1.00 93.31 185 LYS A CA 1
ATOM 1444 C C . LYS A 1 185 ? -20.751 2.448 20.040 1.00 93.31 185 LYS A C 1
ATOM 1446 O O . LYS A 1 185 ? -20.511 3.537 19.517 1.00 93.31 185 LYS A O 1
ATOM 1451 N N . VAL A 1 186 ? -21.065 1.372 19.322 1.00 93.75 186 VAL A N 1
ATOM 1452 C CA . VAL A 1 186 ? -21.272 1.419 17.868 1.00 93.75 186 VAL A CA 1
ATOM 1453 C C . VAL A 1 186 ? -22.614 2.085 17.573 1.00 93.75 186 VAL A C 1
ATOM 1455 O O . VAL A 1 186 ? -23.658 1.580 17.971 1.00 93.75 186 VAL A O 1
ATOM 1458 N N . VAL A 1 187 ? -22.603 3.202 16.849 1.00 93.50 187 VAL A N 1
ATOM 1459 C CA . VAL A 1 187 ? -23.819 3.965 16.524 1.00 93.50 187 VAL A CA 1
ATOM 1460 C C . VAL A 1 187 ? -24.347 3.602 15.141 1.00 93.50 187 VAL A C 1
ATOM 1462 O O . VAL A 1 187 ? -25.551 3.443 14.967 1.00 93.50 187 VAL A O 1
ATOM 1465 N N . ASN A 1 188 ? -23.470 3.481 14.140 1.00 92.69 188 ASN A N 1
ATOM 1466 C CA . ASN A 1 188 ? -23.895 3.167 12.775 1.00 92.69 188 ASN A CA 1
ATOM 1467 C C . ASN A 1 188 ? -22.789 2.486 11.949 1.00 92.69 188 ASN A C 1
ATOM 1469 O O . ASN A 1 188 ? -21.600 2.624 12.242 1.00 92.69 188 ASN A O 1
ATOM 1473 N N . LEU A 1 189 ? -23.181 1.778 10.890 1.00 91.38 189 LEU A N 1
ATOM 1474 C CA . LEU A 1 189 ? -22.294 1.237 9.862 1.00 91.38 189 LEU A CA 1
ATOM 1475 C C . LEU A 1 189 ? -22.239 2.219 8.683 1.00 91.38 189 LEU A C 1
ATOM 1477 O O . LEU A 1 189 ? -23.221 2.378 7.963 1.00 91.38 189 LEU A O 1
ATOM 1481 N N . THR A 1 190 ? -21.090 2.861 8.463 1.00 90.00 190 THR A N 1
ATOM 1482 C CA . THR A 1 190 ? -20.919 3.817 7.353 1.00 90.00 190 THR A CA 1
ATOM 1483 C C . THR A 1 190 ? -20.511 3.107 6.061 1.00 90.00 190 THR A C 1
ATOM 1485 O O . THR A 1 190 ? -21.038 3.394 4.989 1.00 90.00 190 THR A O 1
ATOM 1488 N N . ARG A 1 191 ? -19.553 2.176 6.147 1.00 89.44 191 ARG A N 1
ATOM 1489 C CA . ARG A 1 191 ? -19.024 1.383 5.019 1.00 89.44 191 ARG A CA 1
ATOM 1490 C C . ARG A 1 191 ? -18.934 -0.085 5.440 1.00 89.44 191 ARG A C 1
ATOM 1492 O O . ARG A 1 191 ? -18.883 -0.333 6.639 1.00 89.44 191 ARG A O 1
ATOM 1499 N N . PRO A 1 192 ? -18.794 -1.056 4.516 1.00 86.62 192 PRO A N 1
ATOM 1500 C CA . PRO A 1 192 ? -18.768 -2.485 4.862 1.00 86.62 192 PRO A CA 1
ATOM 1501 C C . PRO A 1 192 ? -17.785 -2.878 5.980 1.00 86.62 192 PRO A C 1
ATOM 1503 O O . PRO A 1 192 ? -18.043 -3.815 6.730 1.00 86.62 192 PRO A O 1
ATOM 1506 N N . HIS A 1 193 ? -16.671 -2.150 6.121 1.00 89.25 193 HIS A N 1
ATOM 1507 C CA . HIS A 1 193 ? -15.665 -2.373 7.164 1.00 89.25 193 HIS A CA 1
ATOM 1508 C C . HIS A 1 193 ? -15.365 -1.133 8.015 1.00 89.25 193 HIS A C 1
ATOM 1510 O O . HIS A 1 193 ? -14.371 -1.131 8.742 1.00 89.25 193 HIS A O 1
ATOM 1516 N N . SER A 1 194 ? -16.199 -0.092 7.944 1.00 93.25 194 SER A N 1
ATOM 1517 C CA . SER A 1 194 ? -16.032 1.126 8.743 1.00 93.25 194 SER A CA 1
ATOM 1518 C C . SER A 1 194 ? -17.285 1.416 9.554 1.00 93.25 194 SER A C 1
ATOM 1520 O O . SER A 1 194 ? -18.380 1.558 9.006 1.00 93.25 194 SER A O 1
ATOM 1522 N N . PHE A 1 195 ? -17.095 1.541 10.862 1.00 93.19 195 PHE A N 1
ATOM 1523 C CA . PHE A 1 195 ? -18.144 1.805 11.834 1.00 93.19 195 PHE A CA 1
ATOM 1524 C C . PHE A 1 195 ? -17.974 3.199 12.419 1.00 93.19 195 PHE A C 1
ATOM 1526 O O . PHE A 1 195 ? -16.857 3.672 12.634 1.00 93.19 195 PHE A O 1
ATOM 1533 N N . LEU A 1 196 ? -19.098 3.839 12.700 1.00 94.25 196 LEU A N 1
ATOM 1534 C CA . LEU A 1 196 ? -19.175 5.086 13.432 1.00 94.25 196 LEU A CA 1
ATOM 1535 C C . LEU A 1 196 ? -19.384 4.749 14.910 1.00 94.25 196 LEU A C 1
ATOM 1537 O O . LEU A 1 196 ? -20.372 4.111 15.280 1.00 94.25 196 LEU A O 1
ATOM 1541 N N . VAL A 1 197 ? -18.409 5.125 15.735 1.00 93.94 197 VAL A N 1
ATOM 1542 C CA . VAL A 1 197 ? -18.337 4.758 17.153 1.00 93.94 197 VAL A CA 1
ATOM 1543 C C . VAL A 1 197 ? -18.351 6.019 18.004 1.00 93.94 197 VAL A C 1
ATOM 1545 O O . VAL A 1 197 ? -17.619 6.970 17.717 1.00 93.94 197 VAL A O 1
ATOM 1548 N N . GLN A 1 198 ? -19.178 6.010 19.044 1.00 94.00 198 GLN A N 1
ATOM 1549 C CA . GLN A 1 198 ? -19.298 7.077 20.028 1.00 94.00 198 GLN A CA 1
ATOM 1550 C C . GLN A 1 198 ? -18.533 6.700 21.298 1.00 94.00 198 GLN A C 1
ATOM 1552 O O . GLN A 1 198 ? -18.751 5.634 21.874 1.00 94.00 198 GLN A O 1
ATOM 1557 N N . MET A 1 199 ? -17.616 7.574 21.704 1.00 89.88 199 MET A N 1
ATOM 1558 C CA . MET A 1 199 ? -16.867 7.469 22.958 1.00 89.88 199 MET A CA 1
ATOM 1559 C C . MET A 1 199 ? -17.689 8.011 24.132 1.00 89.88 199 MET A C 1
ATOM 1561 O O . MET A 1 199 ? -18.677 8.717 23.925 1.00 89.88 199 MET A O 1
ATOM 1565 N N . GLU A 1 200 ? -17.242 7.732 25.357 1.00 85.50 200 GLU A N 1
ATOM 1566 C CA . GLU A 1 200 ? -17.851 8.271 26.583 1.00 85.50 200 GLU A CA 1
ATOM 1567 C C . GLU A 1 200 ? -17.835 9.807 26.617 1.00 85.50 200 GLU A C 1
ATOM 1569 O O . GLU A 1 200 ? -18.809 10.421 27.041 1.00 85.50 200 GLU A O 1
ATOM 1574 N N . ASP A 1 201 ? -16.808 10.433 26.032 1.00 84.44 201 ASP A N 1
ATOM 1575 C CA . ASP A 1 201 ? -16.682 11.894 25.900 1.00 84.44 201 ASP A CA 1
ATOM 1576 C C . ASP A 1 201 ? -17.719 12.526 24.941 1.00 84.44 201 ASP A C 1
ATOM 1578 O O . ASP A 1 201 ? -17.655 13.715 24.630 1.00 84.44 201 ASP A O 1
ATOM 1582 N N . GLY A 1 202 ? -18.623 11.728 24.361 1.00 84.69 202 GLY A N 1
ATOM 1583 C CA . GLY A 1 202 ? -19.589 12.149 23.342 1.00 84.69 202 GLY A CA 1
ATOM 1584 C C . GLY A 1 202 ? -18.990 12.327 21.941 1.00 84.69 202 GLY A C 1
ATOM 1585 O O . GLY A 1 202 ? -19.731 12.486 20.967 1.00 84.69 202 GLY A O 1
ATOM 1586 N N . ASN A 1 203 ? -17.662 12.250 21.803 1.00 89.25 203 ASN A N 1
ATOM 1587 C CA . ASN A 1 203 ? -16.987 12.341 20.514 1.00 89.25 203 ASN A CA 1
ATOM 1588 C C . ASN A 1 203 ? -17.284 11.109 19.651 1.00 89.25 203 ASN A C 1
ATOM 1590 O O . ASN A 1 203 ? -17.209 9.965 20.102 1.00 89.25 203 ASN A O 1
ATOM 1594 N N . THR A 1 204 ? -17.580 11.353 18.380 1.00 92.06 204 THR A N 1
ATOM 1595 C CA . THR A 1 204 ? -17.950 10.325 17.414 1.00 92.06 204 THR A CA 1
ATOM 1596 C C . THR A 1 204 ? -16.889 10.234 16.329 1.00 92.06 204 THR A C 1
ATOM 1598 O O . THR A 1 204 ? -16.503 11.245 15.743 1.00 92.06 204 THR A O 1
ATOM 1601 N N . ARG A 1 205 ? -16.404 9.023 16.039 1.00 91.12 205 ARG A N 1
ATOM 1602 C CA . ARG A 1 205 ? -15.360 8.800 15.029 1.00 91.12 205 ARG A CA 1
ATOM 1603 C C . ARG A 1 205 ? -15.702 7.645 14.111 1.00 91.12 205 ARG A C 1
ATOM 1605 O O . ARG A 1 205 ? -16.217 6.618 14.545 1.00 91.12 205 ARG A O 1
ATOM 1612 N N . GLU A 1 206 ? -15.343 7.798 12.842 1.00 93.75 206 GLU A N 1
ATOM 1613 C CA . GLU A 1 206 ? -15.378 6.700 11.887 1.00 93.75 206 GLU A CA 1
ATOM 1614 C C . GLU A 1 206 ? -14.080 5.885 11.976 1.00 93.75 206 GLU A C 1
ATOM 1616 O O . GLU A 1 206 ? -12.976 6.415 11.828 1.00 93.75 206 GLU A O 1
ATOM 1621 N N . LEU A 1 207 ? -14.207 4.583 12.224 1.00 93.12 207 LEU A N 1
ATOM 1622 C CA . LEU A 1 207 ? -13.087 3.675 12.432 1.00 93.12 207 LEU A CA 1
ATOM 1623 C C . LEU A 1 207 ? -13.254 2.395 11.621 1.00 93.12 207 LEU A C 1
ATOM 1625 O O . LEU A 1 207 ? -14.328 1.800 11.562 1.00 93.12 207 LEU A O 1
ATOM 1629 N N . HIS A 1 208 ? -12.150 1.932 11.038 1.00 92.62 208 HIS A N 1
ATOM 1630 C CA . HIS A 1 208 ? -12.108 0.631 10.382 1.00 92.62 208 HIS A CA 1
ATOM 1631 C C . HIS A 1 208 ? -12.211 -0.501 11.414 1.00 92.62 208 HIS A C 1
ATOM 1633 O O . HIS A 1 208 ? -11.624 -0.415 12.494 1.00 92.62 208 HIS A O 1
ATOM 1639 N N . VAL A 1 209 ? -12.846 -1.612 11.046 1.00 91.56 209 VAL A N 1
ATOM 1640 C CA . VAL A 1 209 ? -13.080 -2.789 11.899 1.00 91.56 209 VAL A CA 1
ATOM 1641 C C . VAL A 1 209 ? -11.803 -3.356 12.542 1.00 91.56 209 VAL A C 1
ATOM 1643 O O . VAL A 1 209 ? -11.823 -3.889 13.649 1.00 91.56 209 VAL A O 1
ATOM 1646 N N . ASN A 1 210 ? -10.648 -3.189 11.890 1.00 91.25 210 ASN A N 1
ATOM 1647 C CA . ASN A 1 210 ? -9.346 -3.611 12.428 1.00 91.25 210 ASN A CA 1
ATOM 1648 C C . ASN A 1 210 ? -8.917 -2.829 13.676 1.00 91.25 210 ASN A C 1
ATOM 1650 O O . ASN A 1 210 ? -8.153 -3.356 14.484 1.00 91.25 210 ASN A O 1
ATOM 1654 N N . LYS A 1 211 ? -9.417 -1.601 13.842 1.00 91.81 211 LYS A N 1
ATOM 1655 C CA . LYS A 1 211 ? -9.185 -0.755 15.018 1.00 91.81 211 LYS A CA 1
ATOM 1656 C C . LYS A 1 211 ? -10.203 -0.996 16.132 1.00 91.81 211 LYS A C 1
ATOM 1658 O O . LYS A 1 211 ? -10.169 -0.277 17.124 1.00 91.81 211 LYS A O 1
ATOM 1663 N N . LEU A 1 212 ? -11.085 -1.982 15.972 1.00 92.12 212 LEU A N 1
ATOM 1664 C CA . LEU A 1 212 ? -12.122 -2.324 16.934 1.00 92.12 212 LEU A CA 1
ATOM 1665 C C . LEU A 1 212 ? -11.906 -3.735 17.487 1.00 92.12 212 LEU A C 1
ATOM 1667 O O . LEU A 1 212 ? -11.466 -4.663 16.789 1.00 92.12 212 LEU A O 1
ATOM 1671 N N . ARG A 1 213 ? -12.228 -3.894 18.766 1.00 91.69 213 ARG A N 1
ATOM 1672 C CA . ARG A 1 213 ? -12.334 -5.187 19.448 1.00 91.69 213 ARG A CA 1
ATOM 1673 C C . ARG A 1 213 ? -13.628 -5.217 20.254 1.00 91.69 213 ARG A C 1
ATOM 1675 O O . ARG A 1 213 ? -14.015 -4.170 20.757 1.00 91.69 213 ARG A O 1
ATOM 1682 N N . PRO A 1 214 ? -14.284 -6.378 20.396 1.00 90.00 214 PRO A N 1
ATOM 1683 C CA . PRO A 1 214 ? -15.424 -6.487 21.297 1.00 90.00 214 PRO A CA 1
ATOM 1684 C C . PRO A 1 214 ? -14.980 -6.139 22.721 1.00 90.00 214 PRO A C 1
ATOM 1686 O O . PRO A 1 214 ? -13.921 -6.594 23.167 1.00 90.00 214 PRO A O 1
ATOM 1689 N N . TYR A 1 215 ? -15.767 -5.316 23.408 1.00 89.56 215 TYR A N 1
ATOM 1690 C CA . TYR A 1 215 ? -15.581 -5.083 24.830 1.00 89.56 215 TYR A CA 1
ATOM 1691 C C . TYR A 1 215 ? -16.156 -6.279 25.592 1.00 89.56 215 TYR A C 1
ATOM 1693 O O . TYR A 1 215 ? -17.296 -6.679 25.376 1.00 89.56 215 TYR A O 1
ATOM 1701 N N . ILE A 1 216 ? -15.337 -6.892 26.445 1.00 84.50 216 ILE A N 1
ATOM 1702 C CA . ILE A 1 216 ? -15.760 -7.987 27.318 1.00 84.50 216 ILE A CA 1
ATOM 1703 C C . ILE A 1 216 ? -15.666 -7.447 28.737 1.00 84.50 216 ILE A C 1
ATOM 1705 O O . ILE A 1 216 ? -14.562 -7.305 29.270 1.00 84.50 216 ILE A O 1
ATOM 1709 N N . SER A 1 217 ? -16.817 -7.133 29.326 1.00 80.56 217 SER A N 1
ATOM 1710 C CA . SER A 1 217 ? -16.903 -6.728 30.726 1.00 80.56 217 SER A CA 1
ATOM 1711 C C . SER A 1 217 ? -16.364 -7.850 31.612 1.00 80.56 217 SER A C 1
ATOM 1713 O O . SER A 1 217 ? -16.819 -8.995 31.518 1.00 80.56 217 SER A O 1
ATOM 1715 N N . ARG A 1 218 ? -15.409 -7.533 32.484 1.00 76.81 218 ARG A N 1
ATOM 1716 C CA . ARG A 1 218 ? -14.990 -8.447 33.549 1.00 76.81 218 ARG A CA 1
ATOM 1717 C C . ARG A 1 218 ? -15.885 -8.185 34.751 1.00 76.81 218 ARG A C 1
ATOM 1719 O O . ARG A 1 218 ? -15.988 -7.047 35.190 1.00 76.81 218 ARG A O 1
ATOM 1726 N N . VAL A 1 219 ? -16.567 -9.221 35.222 1.00 76.81 219 VAL A N 1
ATOM 1727 C CA . VAL A 1 219 ? -17.382 -9.151 36.435 1.00 76.81 219 VAL A CA 1
ATOM 1728 C C . VAL A 1 219 ? -16.565 -9.794 37.547 1.00 76.81 219 VAL A C 1
ATOM 1730 O O . VAL A 1 219 ? -16.324 -10.998 37.492 1.00 76.81 219 VAL A O 1
ATOM 1733 N N . ASP A 1 220 ? -16.106 -8.997 38.513 1.00 74.62 220 ASP A N 1
ATOM 1734 C CA . ASP A 1 220 ? -15.266 -9.492 39.614 1.00 74.62 220 ASP A CA 1
ATOM 1735 C C . ASP A 1 220 ? -16.093 -10.232 40.677 1.00 74.62 220 ASP A C 1
ATOM 1737 O O . ASP A 1 220 ? -15.662 -11.255 41.214 1.00 74.62 220 ASP A O 1
ATOM 1741 N N . HIS A 1 221 ? -17.316 -9.761 40.948 1.00 74.75 221 HIS A N 1
ATOM 1742 C CA . HIS A 1 221 ? -18.216 -10.334 41.947 1.00 74.75 221 HIS A CA 1
ATOM 1743 C C . HIS A 1 221 ? -19.651 -10.383 41.417 1.00 74.75 221 HIS A C 1
ATOM 1745 O O . HIS A 1 221 ? -20.145 -9.413 40.846 1.00 74.75 221 HIS A O 1
ATOM 1751 N N . VAL A 1 222 ? -20.330 -11.513 41.621 1.00 74.62 222 VAL A N 1
ATOM 1752 C CA . VAL A 1 222 ? -21.755 -11.680 41.312 1.00 74.62 222 VAL A CA 1
ATOM 1753 C C . VAL A 1 222 ? -22.495 -11.847 42.632 1.00 74.62 222 VAL A C 1
ATOM 1755 O O . VAL A 1 222 ? -22.308 -12.847 43.322 1.00 74.62 222 VAL A O 1
ATOM 1758 N N . GLY A 1 223 ? -23.310 -10.858 42.992 1.00 73.62 223 GLY A N 1
ATOM 1759 C CA . GLY A 1 223 ? -24.252 -10.959 44.104 1.00 73.62 223 GLY A CA 1
ATOM 1760 C C . GLY A 1 223 ? -25.603 -11.472 43.613 1.00 73.62 223 GLY A C 1
ATOM 1761 O O . GLY A 1 223 ? -26.077 -11.045 42.562 1.00 73.62 223 GLY A O 1
ATOM 1762 N N . ILE A 1 224 ? -26.223 -12.385 44.361 1.00 77.38 224 ILE A N 1
ATOM 1763 C CA . ILE A 1 224 ? -27.629 -12.755 44.164 1.00 77.38 224 ILE A CA 1
ATOM 1764 C C . ILE A 1 224 ? -28.439 -11.854 45.090 1.00 77.38 224 ILE A C 1
ATOM 1766 O O . ILE A 1 224 ? -28.259 -11.916 46.304 1.00 77.38 224 ILE A O 1
ATOM 1770 N N . ILE A 1 225 ? -29.291 -11.013 44.513 1.00 76.38 225 ILE A N 1
ATOM 1771 C CA . ILE A 1 225 ? -30.197 -10.134 45.254 1.00 76.38 225 ILE A CA 1
ATOM 1772 C C . ILE A 1 225 ? -31.575 -10.781 45.215 1.00 76.38 225 ILE A C 1
ATOM 1774 O O . ILE A 1 225 ? -32.036 -11.189 44.147 1.00 76.38 225 ILE A O 1
ATOM 1778 N N . PHE A 1 226 ? -32.210 -10.913 46.375 1.00 77.56 226 PHE A N 1
ATOM 1779 C CA . PHE A 1 226 ? -33.586 -11.380 46.464 1.00 77.56 226 PHE A CA 1
ATOM 1780 C C . PHE A 1 226 ? -34.532 -10.180 46.386 1.00 77.56 226 PHE A C 1
ATOM 1782 O O . PHE A 1 226 ? -34.217 -9.113 46.902 1.00 77.56 226 PHE A O 1
ATOM 1789 N N . ASP A 1 227 ? -35.717 -10.362 45.794 1.00 73.19 227 ASP A N 1
ATOM 1790 C CA . ASP A 1 227 ? -36.714 -9.291 45.589 1.00 73.19 227 ASP A CA 1
ATOM 1791 C C . ASP A 1 227 ? -37.150 -8.564 46.882 1.00 73.19 227 ASP A C 1
ATOM 1793 O O . ASP A 1 227 ? -37.814 -7.532 46.822 1.00 73.19 227 ASP A O 1
ATOM 1797 N N . GLN A 1 228 ? -36.811 -9.106 48.056 1.00 74.12 228 GLN A N 1
ATOM 1798 C CA . GLN A 1 228 ? -37.137 -8.538 49.365 1.00 74.12 228 GLN A CA 1
ATOM 1799 C C . GLN A 1 228 ? -36.096 -7.521 49.864 1.00 74.12 228 GLN A C 1
ATOM 1801 O O . GLN A 1 228 ? -36.393 -6.774 50.794 1.00 74.12 228 GLN A O 1
ATOM 1806 N N . ASP A 1 229 ? -34.915 -7.455 49.242 1.00 67.94 229 ASP A N 1
ATOM 1807 C CA . ASP A 1 229 ? -33.806 -6.616 49.695 1.00 67.94 229 ASP A CA 1
ATOM 1808 C C . ASP A 1 229 ? -33.737 -5.311 48.880 1.00 67.94 229 ASP A C 1
ATOM 1810 O O . ASP A 1 229 ? -33.129 -5.245 47.811 1.00 67.94 229 ASP A O 1
ATOM 1814 N N . THR A 1 230 ? -34.360 -4.242 49.385 1.00 69.75 230 THR A N 1
ATOM 1815 C CA . THR A 1 230 ? -34.423 -2.929 48.705 1.00 69.75 230 THR A CA 1
ATOM 1816 C C . THR A 1 230 ? -33.241 -1.993 48.995 1.00 69.75 230 THR A C 1
ATOM 1818 O O . THR A 1 230 ? -33.202 -0.880 48.474 1.00 69.75 230 THR A O 1
ATOM 1821 N N . ASP A 1 231 ? -32.266 -2.420 49.799 1.00 76.94 231 ASP A N 1
ATOM 1822 C CA . ASP A 1 231 ? -31.243 -1.530 50.379 1.00 76.94 231 ASP A CA 1
ATOM 1823 C C . ASP A 1 231 ? -29.995 -1.312 49.498 1.00 76.94 231 ASP A C 1
ATOM 1825 O O . ASP A 1 231 ? -29.068 -0.603 49.889 1.00 76.94 231 ASP A O 1
ATOM 1829 N N . PHE A 1 232 ? -29.940 -1.892 48.296 1.00 65.25 232 PHE A N 1
ATOM 1830 C CA . PHE A 1 232 ? -28.701 -1.974 47.505 1.00 65.25 232 PHE A CA 1
ATOM 1831 C C . PHE A 1 232 ? -28.425 -0.814 46.529 1.00 65.25 232 PHE A C 1
ATOM 1833 O O . PHE A 1 232 ? -27.466 -0.880 45.763 1.00 65.25 232 PHE A O 1
ATOM 1840 N N . GLY A 1 233 ? -29.185 0.281 46.573 1.00 72.75 233 GLY A N 1
ATOM 1841 C CA . GLY A 1 233 ? -28.958 1.419 45.671 1.00 72.75 233 GLY A CA 1
ATOM 1842 C C . GLY A 1 233 ? -29.197 1.073 44.190 1.00 72.75 233 GLY A C 1
ATOM 1843 O O . GLY A 1 233 ? -30.026 0.224 43.869 1.00 72.75 233 GLY A O 1
ATOM 1844 N N . GLU A 1 234 ? -28.520 1.767 43.270 1.00 71.62 234 GLU A N 1
ATOM 1845 C CA . GLU A 1 234 ? -28.708 1.585 41.822 1.00 71.62 234 GLU A CA 1
ATOM 1846 C C . GLU A 1 234 ? -28.082 0.265 41.331 1.00 71.62 234 GLU A C 1
ATOM 1848 O O . GLU A 1 234 ? -26.870 0.056 41.403 1.00 71.62 234 GLU A O 1
ATOM 1853 N N . LEU A 1 235 ? -28.924 -0.650 40.839 1.00 68.75 235 LEU A N 1
ATOM 1854 C CA . LEU A 1 235 ? -28.512 -1.990 40.420 1.00 68.75 235 LEU A CA 1
ATOM 1855 C C . LEU A 1 235 ? -28.016 -2.005 38.972 1.00 68.75 235 LEU A C 1
ATOM 1857 O O . LEU A 1 235 ? -28.778 -1.774 38.031 1.00 68.75 235 LEU A O 1
ATOM 1861 N N . HIS A 1 236 ? -26.752 -2.383 38.786 1.00 65.50 236 HIS A N 1
ATOM 1862 C CA . HIS A 1 236 ? -26.187 -2.666 37.471 1.00 65.50 236 HIS A CA 1
ATOM 1863 C C . HIS A 1 236 ? -26.271 -4.163 37.171 1.00 65.50 236 HIS A C 1
ATOM 1865 O O . HIS A 1 236 ? -25.584 -4.984 37.779 1.00 65.50 236 HIS A O 1
ATOM 1871 N N . TYR A 1 237 ? -27.112 -4.530 36.207 1.00 66.62 237 TYR A N 1
ATOM 1872 C CA . TYR A 1 237 ? -27.211 -5.911 35.745 1.00 66.62 237 TYR A CA 1
ATOM 1873 C C . TYR A 1 237 ? -25.974 -6.287 34.930 1.00 66.62 237 TYR A C 1
ATOM 1875 O O . TYR A 1 237 ? -25.536 -5.522 34.066 1.00 66.62 237 TYR A O 1
ATOM 1883 N N . ALA A 1 238 ? -25.438 -7.488 35.169 1.00 61.47 238 ALA A N 1
ATOM 1884 C CA . ALA A 1 238 ? -24.372 -8.028 34.336 1.00 61.47 238 ALA A CA 1
ATOM 1885 C C . ALA A 1 238 ? -24.830 -8.025 32.865 1.00 61.47 238 ALA A C 1
ATOM 1887 O O . ALA A 1 238 ? -25.935 -8.504 32.572 1.00 61.47 238 ALA A O 1
ATOM 1888 N N . PRO A 1 239 ? -24.020 -7.495 31.931 1.00 64.38 239 PRO A N 1
ATOM 1889 C CA . PRO A 1 239 ? -24.402 -7.471 30.532 1.00 64.38 239 PRO A CA 1
ATOM 1890 C C . PRO A 1 239 ? -24.598 -8.909 30.058 1.00 64.38 239 PRO A C 1
ATOM 1892 O O . PRO A 1 239 ? -23.729 -9.771 30.215 1.00 64.38 239 PRO A O 1
ATOM 1895 N N . GLN A 1 240 ? -25.773 -9.188 29.496 1.00 58.53 240 GLN A N 1
ATOM 1896 C CA . GLN A 1 240 ? -26.051 -10.494 28.919 1.00 58.53 240 GLN A CA 1
ATOM 1897 C C . GLN A 1 240 ? -25.041 -10.733 27.796 1.00 58.53 240 GLN A C 1
ATOM 1899 O O . GLN A 1 240 ? -25.023 -9.990 26.814 1.00 58.53 240 GLN A O 1
ATOM 1904 N N . ILE A 1 241 ? -24.204 -11.767 27.934 1.00 54.91 241 ILE A N 1
ATOM 1905 C CA . ILE A 1 241 ? -23.272 -12.179 26.883 1.00 54.91 241 ILE A CA 1
ATOM 1906 C C . ILE A 1 241 ? -24.118 -12.644 25.696 1.00 54.91 241 ILE A C 1
ATOM 1908 O O . ILE A 1 241 ? -24.500 -13.812 25.589 1.00 54.91 241 ILE A O 1
ATOM 1912 N N . ARG A 1 242 ? -24.431 -11.725 24.781 1.00 53.66 242 ARG A N 1
ATOM 1913 C CA . ARG A 1 242 ? -24.910 -12.093 23.456 1.00 53.66 242 ARG A CA 1
ATOM 1914 C C . ARG A 1 242 ? -23.772 -12.879 22.831 1.00 53.66 242 ARG A C 1
ATOM 1916 O O . ARG A 1 242 ? -22.679 -12.348 22.646 1.00 53.66 242 ARG A O 1
ATOM 1923 N N . LYS A 1 243 ? -23.996 -14.166 22.553 1.00 47.75 243 LYS A N 1
ATOM 1924 C CA . LYS A 1 243 ? -23.063 -14.953 21.744 1.00 47.75 243 LYS A CA 1
ATOM 1925 C C . LYS A 1 243 ? -22.935 -14.224 20.411 1.00 47.75 243 LYS A C 1
ATOM 1927 O O . LYS A 1 243 ? -23.843 -14.287 19.586 1.00 47.75 243 LYS A O 1
ATOM 1932 N N . ILE A 1 244 ? -21.845 -13.483 20.231 1.00 53.19 244 ILE A N 1
ATOM 1933 C CA . ILE A 1 244 ? -21.512 -12.886 18.946 1.00 53.19 244 ILE A CA 1
ATOM 1934 C C . ILE A 1 244 ? -21.228 -14.080 18.045 1.00 53.19 244 ILE A C 1
ATOM 1936 O O . ILE A 1 244 ? -20.178 -14.718 18.151 1.00 53.19 244 ILE A O 1
ATOM 1940 N N . ASN A 1 245 ? -22.203 -14.435 17.212 1.00 40.47 245 ASN A N 1
ATOM 1941 C CA . ASN A 1 245 ? -21.999 -15.398 16.148 1.00 40.47 245 ASN A CA 1
ATOM 1942 C C . ASN A 1 245 ? -20.996 -14.759 15.190 1.00 40.47 245 ASN A C 1
ATOM 1944 O O . ASN A 1 245 ? -21.367 -13.979 14.317 1.00 40.47 245 ASN A O 1
ATOM 1948 N N . LEU A 1 246 ? -19.711 -15.056 15.385 1.00 45.72 246 LEU A N 1
ATOM 1949 C CA . LEU A 1 246 ? -18.691 -14.854 14.370 1.00 45.72 246 LEU A CA 1
ATOM 1950 C C . LEU A 1 246 ? -19.075 -15.779 13.217 1.00 45.72 246 LEU A C 1
ATOM 1952 O O . LEU A 1 246 ? -18.686 -16.946 13.193 1.00 45.72 246 LEU A O 1
ATOM 1956 N N . THR A 1 247 ? -19.921 -15.297 12.309 1.00 40.06 247 THR A N 1
ATOM 1957 C CA . THR A 1 247 ? -20.262 -16.032 11.099 1.00 40.06 247 THR A CA 1
ATOM 1958 C C . THR A 1 247 ? -18.982 -16.143 10.289 1.00 40.06 247 THR A C 1
ATOM 1960 O O . THR A 1 247 ? -18.544 -15.186 9.652 1.00 40.06 247 THR A O 1
ATOM 1963 N N . LEU A 1 248 ? -18.348 -17.311 10.376 1.00 36.12 248 LEU A N 1
ATOM 1964 C CA . LEU A 1 248 ? -17.284 -17.740 9.486 1.00 36.12 248 LEU A CA 1
ATOM 1965 C C . LEU A 1 248 ? -17.915 -17.891 8.101 1.00 36.12 248 LEU A C 1
ATOM 1967 O O . LEU A 1 248 ? -18.365 -18.968 7.727 1.00 36.12 248 LEU A O 1
ATOM 1971 N N . THR A 1 249 ? -18.033 -16.794 7.360 1.00 40.03 249 THR A N 1
ATOM 1972 C CA . THR A 1 249 ? -18.399 -16.863 5.950 1.00 40.03 249 THR A CA 1
ATOM 1973 C C . THR A 1 249 ? -17.176 -17.390 5.209 1.00 40.03 249 THR A C 1
ATOM 1975 O O . THR A 1 249 ? -16.235 -16.642 4.951 1.00 40.03 249 THR A O 1
ATOM 1978 N N . SER A 1 250 ? -17.152 -18.696 4.944 1.00 36.06 250 SER A N 1
ATOM 1979 C CA . SER A 1 250 ? -16.239 -19.291 3.973 1.00 36.06 250 SER A CA 1
ATOM 1980 C C . SER A 1 250 ? -16.678 -18.843 2.581 1.00 36.06 250 SER A C 1
ATOM 1982 O O . SER A 1 250 ? -17.738 -19.262 2.110 1.00 36.06 250 SER A O 1
ATOM 1984 N N . SER A 1 251 ? -15.894 -17.962 1.968 1.00 38.06 251 SER A N 1
ATOM 1985 C CA . SER A 1 251 ? -15.943 -17.663 0.535 1.00 38.06 251 SER A CA 1
ATOM 1986 C C . SER A 1 251 ? -14.833 -18.415 -0.174 1.00 38.06 251 SER A C 1
ATOM 1988 O O . SER A 1 251 ? -13.682 -18.255 0.299 1.00 38.06 251 SER A O 1
#